Protein AF-A0A7G1I691-F1 (afdb_monomer_lite)

Structure (mmCIF, N/CA/C/O backbone):
data_AF-A0A7G1I691-F1
#
_entry.id   AF-A0A7G1I691-F1
#
loop_
_atom_site.group_PDB
_atom_site.id
_atom_site.type_symbol
_atom_site.label_atom_id
_atom_site.label_alt_id
_atom_site.label_comp_id
_atom_site.label_asym_id
_atom_site.label_entity_id
_atom_site.label_seq_id
_atom_site.pdbx_PDB_ins_code
_atom_site.Cartn_x
_atom_site.Cartn_y
_atom_site.Cartn_z
_atom_site.occupancy
_atom_site.B_iso_or_equiv
_atom_site.auth_seq_id
_atom_site.auth_comp_id
_atom_site.auth_asym_id
_atom_site.auth_atom_id
_atom_site.pdbx_PDB_model_num
ATOM 1 N N . MET A 1 1 ? 56.366 -31.058 -0.536 1.00 39.81 1 MET A N 1
ATOM 2 C CA . MET A 1 1 ? 54.906 -31.019 -0.773 1.00 39.81 1 MET A CA 1
ATOM 3 C C . MET A 1 1 ? 54.183 -30.803 0.556 1.00 39.81 1 MET A C 1
ATOM 5 O O . MET A 1 1 ? 53.873 -31.785 1.221 1.00 39.81 1 MET A O 1
ATOM 9 N N . PRO A 1 2 ? 53.972 -29.551 0.996 1.00 30.91 2 PRO A N 1
ATOM 10 C CA . PRO A 1 2 ? 53.131 -29.248 2.149 1.00 30.91 2 PRO A CA 1
ATOM 11 C C . PRO A 1 2 ? 51.732 -28.781 1.714 1.00 30.91 2 PRO A C 1
ATOM 13 O O . PRO A 1 2 ? 51.570 -28.070 0.725 1.00 30.91 2 PRO A O 1
ATOM 16 N N . ARG A 1 3 ? 50.728 -29.229 2.472 1.00 30.75 3 ARG A N 1
ATOM 17 C CA . ARG A 1 3 ? 49.292 -28.965 2.309 1.00 30.75 3 ARG A CA 1
ATOM 18 C C . ARG A 1 3 ? 48.963 -27.481 2.524 1.00 30.75 3 ARG A C 1
ATOM 20 O O . ARG A 1 3 ? 49.405 -26.902 3.510 1.00 30.75 3 ARG A O 1
ATOM 27 N N . ILE A 1 4 ? 48.132 -26.914 1.650 1.00 35.94 4 ILE A N 1
ATOM 28 C CA . ILE A 1 4 ? 47.473 -25.610 1.836 1.00 35.94 4 ILE A CA 1
ATOM 29 C C . ILE A 1 4 ? 46.059 -25.880 2.387 1.00 35.94 4 ILE A C 1
ATOM 31 O O . ILE A 1 4 ? 45.397 -26.795 1.888 1.00 35.94 4 ILE A O 1
ATOM 35 N N . PRO A 1 5 ? 45.606 -25.167 3.435 1.00 33.41 5 PRO A N 1
ATOM 36 C CA . PRO A 1 5 ? 44.392 -25.507 4.164 1.00 33.41 5 PRO A CA 1
ATOM 37 C C . PRO A 1 5 ? 43.114 -25.020 3.470 1.00 33.41 5 PRO A C 1
ATOM 39 O O . PRO A 1 5 ? 43.082 -23.991 2.800 1.00 33.41 5 PRO A O 1
ATOM 42 N N . SER A 1 6 ? 42.057 -25.796 3.700 1.00 30.55 6 SER A N 1
ATOM 43 C CA . SER A 1 6 ? 40.653 -25.511 3.412 1.00 30.55 6 SER A CA 1
ATOM 44 C C . SER A 1 6 ? 40.166 -24.277 4.181 1.00 30.55 6 SER A C 1
ATOM 46 O O . SER A 1 6 ? 40.215 -24.268 5.411 1.00 30.55 6 SER A O 1
ATOM 48 N N . CYS A 1 7 ? 39.660 -23.265 3.471 1.00 31.95 7 CYS A N 1
ATOM 49 C CA . CYS A 1 7 ? 38.871 -22.183 4.060 1.00 31.95 7 CYS A CA 1
ATOM 50 C C . CYS A 1 7 ? 37.387 -22.547 3.981 1.00 31.95 7 CYS A C 1
ATOM 52 O O . CYS A 1 7 ? 36.732 -22.334 2.962 1.00 31.95 7 CYS A O 1
ATOM 54 N N . ASP A 1 8 ? 36.882 -23.099 5.078 1.00 32.00 8 ASP A N 1
ATOM 55 C CA . ASP A 1 8 ? 35.458 -23.249 5.348 1.00 32.00 8 ASP A CA 1
ATOM 56 C C . ASP A 1 8 ? 34.831 -21.912 5.778 1.00 32.00 8 ASP A C 1
ATOM 58 O O . ASP A 1 8 ? 35.426 -21.134 6.524 1.00 32.00 8 ASP A O 1
ATOM 62 N N . GLY A 1 9 ? 33.566 -21.723 5.398 1.00 35.31 9 GLY A N 1
ATOM 63 C CA . GLY A 1 9 ? 32.574 -21.151 6.311 1.00 35.31 9 GLY A CA 1
ATOM 64 C C . GLY A 1 9 ? 32.466 -19.628 6.419 1.00 35.31 9 GLY A C 1
ATOM 65 O O . GLY A 1 9 ? 32.680 -19.064 7.486 1.00 35.31 9 GLY A O 1
ATOM 66 N N . GLY A 1 10 ? 31.956 -18.972 5.377 1.00 26.52 10 GLY A N 1
ATOM 67 C CA . GLY A 1 10 ? 31.288 -17.673 5.507 1.00 26.52 10 GLY A CA 1
ATOM 68 C C . GLY A 1 10 ? 29.766 -17.828 5.462 1.00 26.52 10 GLY A C 1
ATOM 69 O O . GLY A 1 10 ? 29.167 -17.622 4.410 1.00 26.52 10 GLY A O 1
ATOM 70 N N . ARG A 1 11 ? 29.118 -18.199 6.578 1.00 33.38 11 ARG A N 1
ATOM 71 C CA . ARG A 1 11 ? 27.654 -18.041 6.709 1.00 33.38 11 ARG A CA 1
ATOM 72 C C . ARG A 1 11 ? 27.315 -16.551 6.546 1.00 33.38 11 ARG A C 1
ATOM 74 O O . ARG A 1 11 ? 27.954 -15.734 7.213 1.00 33.38 11 ARG A O 1
ATOM 81 N N . PRO A 1 12 ? 26.321 -16.163 5.728 1.00 35.34 12 PRO A N 1
ATOM 82 C CA . PRO A 1 12 ? 25.857 -14.787 5.722 1.00 35.34 12 PRO A CA 1
ATOM 83 C C . PRO A 1 12 ? 25.296 -14.462 7.108 1.00 35.34 12 PRO A C 1
ATOM 85 O O . PRO A 1 12 ? 24.470 -15.202 7.642 1.00 35.34 12 PRO A O 1
ATOM 88 N N . ALA A 1 13 ? 25.795 -13.373 7.695 1.00 35.62 13 ALA A N 1
ATOM 89 C CA . ALA A 1 13 ? 25.389 -12.870 8.998 1.00 35.62 13 ALA A CA 1
ATOM 90 C C . ALA A 1 13 ? 23.857 -12.846 9.119 1.00 35.62 13 ALA A C 1
ATOM 92 O O . ALA A 1 13 ? 23.173 -12.166 8.345 1.00 35.62 13 ALA A O 1
ATOM 93 N N . GLU A 1 14 ? 23.332 -13.565 10.113 1.00 34.53 14 GLU A N 1
ATOM 94 C CA . GLU A 1 14 ? 21.967 -13.387 10.594 1.00 34.53 14 GLU A CA 1
ATOM 95 C C . GLU A 1 14 ? 21.776 -11.904 10.919 1.00 34.53 14 GLU A C 1
ATOM 97 O O . GLU A 1 14 ? 22.311 -11.367 11.891 1.00 34.53 14 GLU A O 1
ATOM 102 N N . ARG A 1 15 ? 21.035 -11.211 10.050 1.00 43.81 15 ARG A N 1
ATOM 103 C CA . ARG A 1 15 ? 20.548 -9.862 10.323 1.00 43.81 15 ARG A CA 1
ATOM 104 C C . ARG A 1 15 ? 19.747 -9.928 11.618 1.00 43.81 15 ARG A C 1
ATOM 106 O O . ARG A 1 15 ? 18.776 -10.675 11.686 1.00 43.81 15 ARG A O 1
ATOM 113 N N . SER A 1 16 ? 20.147 -9.135 12.611 1.00 38.94 16 SER A N 1
ATOM 114 C CA . SER A 1 16 ? 19.404 -8.942 13.860 1.00 38.94 16 SER A CA 1
ATOM 115 C C . SER A 1 16 ? 17.903 -8.805 13.573 1.00 38.94 16 SER A C 1
ATOM 117 O O . SER A 1 16 ? 17.470 -7.875 12.892 1.00 38.94 16 SER A O 1
ATOM 119 N N . LEU A 1 17 ? 17.126 -9.775 14.061 1.00 54.59 17 LEU A N 1
ATOM 120 C CA . LEU A 1 17 ? 15.683 -9.913 13.834 1.00 54.59 17 LEU A CA 1
ATOM 121 C C . LEU A 1 17 ? 14.850 -8.919 14.663 1.00 54.59 17 LEU A C 1
ATOM 123 O O . LEU A 1 17 ? 13.635 -8.833 14.482 1.00 54.59 17 LEU A O 1
ATOM 127 N N . ALA A 1 18 ? 15.481 -8.161 15.566 1.00 57.12 18 ALA A N 1
ATOM 128 C CA . ALA A 1 18 ? 14.801 -7.178 16.396 1.00 57.12 18 ALA A CA 1
ATOM 129 C C . ALA A 1 18 ? 14.766 -5.799 15.709 1.00 57.12 18 ALA A C 1
ATOM 131 O O . ALA A 1 18 ? 15.795 -5.314 15.226 1.00 57.12 18 ALA A O 1
ATOM 132 N N . PRO A 1 19 ? 13.604 -5.123 15.673 1.00 65.44 19 PRO A N 1
ATOM 133 C CA . PRO A 1 19 ? 13.499 -3.798 15.083 1.00 65.44 19 PRO A CA 1
ATOM 134 C C . PRO A 1 19 ? 14.355 -2.792 15.859 1.00 65.44 19 PRO A C 1
ATOM 136 O O . PRO A 1 19 ? 14.211 -2.648 17.070 1.00 65.44 19 PRO A O 1
ATOM 139 N N . ILE A 1 20 ? 15.215 -2.050 15.159 1.00 76.44 20 ILE A N 1
ATOM 140 C CA . ILE A 1 20 ? 15.992 -0.978 15.789 1.00 76.44 20 ILE A CA 1
ATOM 141 C C . ILE A 1 20 ? 15.062 0.211 16.028 1.00 76.44 20 ILE A C 1
ATOM 143 O O . ILE A 1 20 ? 14.549 0.818 15.082 1.00 76.44 20 ILE A O 1
ATOM 147 N N . ILE A 1 21 ? 14.849 0.541 17.298 1.00 80.31 21 ILE A N 1
ATOM 148 C CA . ILE A 1 21 ? 14.023 1.663 17.735 1.00 80.31 21 ILE A CA 1
ATOM 149 C C . ILE A 1 21 ? 14.935 2.844 18.077 1.00 80.31 21 ILE A C 1
ATOM 151 O O . ILE A 1 21 ? 15.880 2.714 18.848 1.00 80.31 21 ILE A O 1
ATOM 155 N N . VAL A 1 22 ? 14.638 4.010 17.509 1.00 79.88 22 VAL A N 1
ATOM 156 C CA . VAL A 1 22 ? 15.357 5.265 17.744 1.00 79.88 22 VAL A CA 1
ATOM 157 C C . VAL A 1 22 ? 14.394 6.356 18.191 1.00 79.88 22 VAL A C 1
ATOM 159 O O . VAL A 1 22 ? 13.258 6.431 17.723 1.00 79.88 22 VAL A O 1
ATOM 162 N N . THR A 1 23 ? 14.858 7.262 19.045 1.00 79.62 23 THR A N 1
ATOM 163 C CA . THR A 1 23 ? 14.103 8.467 19.406 1.00 79.62 23 THR A CA 1
ATOM 164 C C . THR A 1 23 ? 14.632 9.646 18.601 1.00 79.62 23 THR A C 1
ATOM 166 O O . THR A 1 23 ? 15.799 10.013 18.710 1.00 79.62 23 THR A O 1
ATOM 169 N N 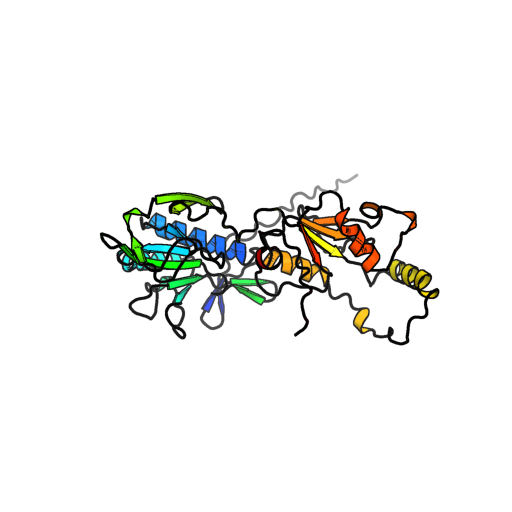. ARG A 1 24 ? 13.782 10.275 17.782 1.00 69.31 24 ARG A N 1
ATOM 170 C CA . ARG A 1 24 ? 14.145 11.454 16.979 1.00 69.31 24 ARG A CA 1
ATOM 171 C C . ARG A 1 24 ? 13.105 12.554 17.157 1.00 69.31 24 ARG A C 1
ATOM 173 O O . ARG A 1 24 ? 11.937 12.358 16.835 1.00 69.31 24 ARG A O 1
ATOM 180 N N . ARG A 1 25 ? 13.537 13.734 17.626 1.00 72.12 25 ARG A N 1
ATOM 181 C CA . ARG A 1 25 ? 12.656 14.873 17.980 1.00 72.12 25 ARG A CA 1
ATOM 182 C C . ARG A 1 25 ? 11.552 14.477 18.979 1.00 72.12 25 ARG A C 1
ATOM 184 O O . ARG A 1 25 ? 10.385 14.794 18.767 1.00 72.12 25 ARG A O 1
ATOM 191 N N . GLY A 1 26 ? 11.911 13.703 20.006 1.00 75.38 26 GLY A N 1
ATOM 192 C CA . GLY A 1 26 ? 10.974 13.226 21.034 1.00 75.38 26 GLY A CA 1
ATOM 193 C C . GLY A 1 26 ? 9.949 12.190 20.553 1.00 75.38 26 GLY A C 1
ATOM 194 O O . GLY A 1 26 ? 9.026 11.864 21.291 1.00 75.38 26 GLY A O 1
ATOM 195 N N . LYS A 1 27 ? 10.081 11.671 19.324 1.00 79.69 27 LYS A N 1
ATOM 196 C CA . LYS A 1 27 ? 9.214 10.615 18.786 1.00 79.69 27 LYS A CA 1
ATOM 197 C C . LYS A 1 27 ? 9.995 9.332 18.577 1.00 79.69 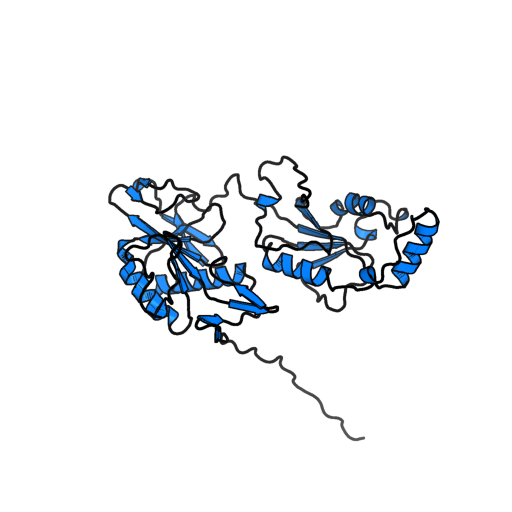27 LYS A C 1
ATOM 199 O O . LYS A 1 27 ? 11.105 9.360 18.046 1.00 79.69 27 LYS A O 1
ATOM 204 N N . ILE A 1 28 ? 9.375 8.227 18.956 1.00 86.19 28 ILE A N 1
ATOM 205 C CA . ILE A 1 28 ? 9.874 6.881 18.736 1.00 86.19 28 ILE A CA 1
ATOM 206 C C . ILE A 1 28 ? 9.681 6.549 17.258 1.00 86.19 28 ILE A C 1
ATOM 208 O O . ILE A 1 28 ? 8.594 6.732 16.710 1.00 86.19 28 ILE A O 1
ATOM 212 N N . ALA A 1 29 ? 10.734 6.085 16.602 1.00 86.44 29 ALA A N 1
ATOM 213 C CA . ALA A 1 29 ? 10.702 5.624 15.228 1.00 86.44 29 ALA A CA 1
ATOM 214 C C . ALA A 1 29 ? 11.458 4.305 15.098 1.00 86.44 29 ALA A C 1
ATOM 216 O O . ALA A 1 29 ? 12.482 4.099 15.739 1.00 86.44 29 ALA A O 1
ATOM 217 N N . ARG A 1 30 ? 10.974 3.425 14.231 1.00 87.31 30 ARG A N 1
ATOM 218 C CA . ARG A 1 30 ? 11.669 2.201 13.841 1.00 87.31 30 ARG A CA 1
ATOM 219 C C . ARG A 1 30 ? 12.528 2.481 12.610 1.00 87.31 30 ARG A C 1
ATOM 221 O O . ARG A 1 30 ? 12.046 3.080 11.647 1.00 87.31 30 ARG A O 1
ATOM 228 N N . LEU A 1 31 ? 13.787 2.059 12.622 1.00 85.25 31 LEU A N 1
ATOM 229 C CA . LEU A 1 31 ? 14.567 2.010 11.390 1.00 85.25 31 LEU A CA 1
ATOM 230 C C . LEU A 1 31 ? 14.005 0.890 10.518 1.00 85.25 31 LEU A C 1
ATOM 232 O O . LEU A 1 31 ? 13.868 -0.251 10.958 1.00 85.25 31 LEU A O 1
ATOM 236 N N . GLU A 1 32 ? 13.634 1.252 9.300 1.00 86.06 32 GLU A N 1
ATOM 237 C CA . GLU A 1 32 ? 13.151 0.332 8.286 1.00 86.06 32 GLU A CA 1
ATOM 238 C C . GLU A 1 32 ? 14.252 0.146 7.254 1.00 86.06 32 GLU A C 1
ATOM 240 O O . GLU A 1 32 ? 14.879 1.113 6.830 1.00 86.06 32 GLU A O 1
ATOM 245 N N . SER A 1 33 ? 14.520 -1.093 6.872 1.00 75.50 33 SER A N 1
ATOM 246 C CA . SER A 1 33 ? 15.613 -1.424 5.957 1.00 75.50 33 SER A CA 1
ATOM 247 C C . SER A 1 33 ? 15.138 -2.153 4.708 1.00 75.50 33 SER A C 1
ATOM 249 O O . SER A 1 33 ? 15.903 -2.242 3.750 1.00 75.50 33 SER A O 1
ATOM 251 N N . SER A 1 34 ? 13.904 -2.665 4.704 1.00 80.44 34 SER A N 1
ATOM 252 C CA . SER A 1 34 ? 13.470 -3.633 3.694 1.00 80.44 34 SER A CA 1
ATOM 253 C C . SER A 1 34 ? 12.040 -3.448 3.207 1.00 80.44 34 SER A C 1
ATOM 255 O O . SER A 1 34 ? 11.782 -3.695 2.034 1.00 80.44 34 SER A O 1
ATOM 257 N N . LEU A 1 35 ? 11.123 -2.996 4.064 1.00 86.69 35 LEU A N 1
ATOM 258 C CA . LEU A 1 35 ? 9.714 -2.921 3.696 1.00 86.69 35 LEU A CA 1
ATOM 259 C C . LEU A 1 35 ? 9.424 -1.679 2.866 1.00 86.69 35 LEU A C 1
ATOM 261 O O . LEU A 1 35 ? 9.816 -0.568 3.223 1.00 86.69 35 LEU A O 1
ATOM 265 N N . THR A 1 36 ? 8.651 -1.860 1.803 1.00 88.56 36 THR A N 1
ATOM 266 C CA . THR A 1 36 ? 7.982 -0.770 1.092 1.00 88.56 36 THR A CA 1
ATOM 267 C C . THR A 1 36 ? 6.918 -0.115 1.985 1.00 88.56 36 THR A C 1
ATOM 269 O O . THR A 1 36 ? 6.460 -0.712 2.967 1.00 88.56 36 THR A O 1
ATOM 272 N N . PRO A 1 37 ? 6.438 1.099 1.650 1.00 88.88 37 PRO A N 1
ATOM 273 C CA . PRO A 1 37 ? 5.359 1.719 2.413 1.00 88.88 37 PRO A CA 1
ATOM 274 C C . PRO A 1 37 ? 4.082 0.863 2.478 1.00 88.88 37 PRO A C 1
ATOM 276 O O . PRO A 1 37 ? 3.381 0.886 3.490 1.00 88.88 37 PRO A O 1
ATOM 279 N N . HIS A 1 38 ? 3.775 0.114 1.412 1.00 88.75 38 HIS A N 1
ATOM 280 C CA . HIS A 1 38 ? 2.627 -0.792 1.370 1.00 88.75 38 HIS A CA 1
ATOM 281 C C . HIS A 1 38 ? 2.834 -2.006 2.285 1.00 88.75 38 HIS A C 1
ATOM 283 O O . HIS A 1 38 ? 1.966 -2.310 3.097 1.00 88.75 38 HIS A O 1
ATOM 289 N N . GLU A 1 39 ? 3.996 -2.659 2.233 1.00 91.19 39 GLU A N 1
ATOM 290 C CA . GLU A 1 39 ? 4.302 -3.793 3.118 1.00 91.19 39 GLU A CA 1
ATOM 291 C C . GLU A 1 39 ? 4.345 -3.378 4.592 1.00 91.19 39 GLU A C 1
ATOM 293 O O . GLU A 1 39 ? 3.809 -4.086 5.442 1.00 91.19 39 GLU A O 1
ATOM 298 N N . ALA A 1 40 ? 4.887 -2.197 4.903 1.00 91.94 40 ALA A N 1
ATOM 299 C CA . ALA A 1 40 ? 4.861 -1.643 6.254 1.00 91.94 40 ALA A CA 1
ATOM 300 C C . ALA A 1 40 ? 3.425 -1.378 6.750 1.00 91.94 40 ALA A C 1
ATOM 302 O O . ALA A 1 40 ? 3.124 -1.616 7.921 1.00 91.94 40 ALA A O 1
ATOM 303 N N . GLN A 1 41 ? 2.521 -0.923 5.870 1.00 93.06 41 GLN A N 1
ATOM 304 C CA . GLN A 1 41 ? 1.098 -0.779 6.193 1.00 93.06 41 GLN A CA 1
ATOM 305 C C . GLN A 1 41 ? 0.440 -2.139 6.462 1.00 93.06 41 GLN A C 1
ATOM 307 O O . GLN A 1 41 ? -0.366 -2.249 7.387 1.00 93.06 41 GLN A O 1
ATOM 312 N N . LEU A 1 42 ? 0.777 -3.170 5.682 1.00 93.62 42 LEU A N 1
ATOM 313 C CA . LEU A 1 42 ? 0.279 -4.530 5.899 1.00 93.62 42 LEU A CA 1
ATOM 314 C C . LEU A 1 42 ? 0.807 -5.132 7.204 1.00 93.62 42 LEU A C 1
ATOM 316 O O . LEU A 1 42 ? 0.042 -5.769 7.927 1.00 93.62 42 LEU A O 1
ATOM 320 N N . GLU A 1 43 ? 2.074 -4.896 7.547 1.00 94.62 43 GLU A N 1
ATOM 321 C CA . GLU A 1 43 ? 2.643 -5.312 8.832 1.00 94.62 43 GLU A CA 1
ATOM 322 C C . GLU A 1 43 ? 1.879 -4.668 10.001 1.00 94.62 43 GLU A C 1
ATOM 324 O O . GLU A 1 43 ? 1.478 -5.360 10.940 1.00 94.62 43 GLU A O 1
ATOM 329 N N . ASP A 1 44 ? 1.613 -3.361 9.923 1.00 95.50 44 ASP A N 1
ATOM 330 C CA . ASP A 1 44 ? 0.839 -2.644 10.939 1.00 95.50 44 ASP A CA 1
ATOM 331 C C . ASP A 1 44 ? -0.623 -3.149 10.989 1.00 95.50 44 ASP A C 1
ATOM 333 O O . ASP A 1 44 ? -1.172 -3.333 12.076 1.00 95.50 44 ASP A O 1
ATOM 337 N N . LEU A 1 45 ? -1.245 -3.467 9.846 1.00 96.88 45 LEU A N 1
ATOM 338 C CA . LEU A 1 45 ? -2.600 -4.040 9.771 1.00 96.88 45 LEU A CA 1
ATOM 339 C C . LEU A 1 45 ? -2.680 -5.407 10.460 1.00 96.88 45 LEU A C 1
ATOM 341 O O . LEU A 1 45 ? -3.602 -5.673 11.236 1.00 96.88 45 LEU A O 1
ATOM 345 N N . VAL A 1 46 ? -1.706 -6.275 10.194 1.00 96.69 46 VAL A N 1
ATOM 346 C CA . VAL A 1 46 ? -1.611 -7.607 10.800 1.00 96.69 46 VAL A CA 1
ATOM 347 C C . VAL A 1 46 ? -1.334 -7.509 12.298 1.00 96.69 46 VAL A C 1
ATOM 349 O O . VAL A 1 46 ? -1.891 -8.294 13.069 1.00 96.69 46 VAL A O 1
ATOM 352 N N . PHE A 1 47 ? -0.517 -6.549 12.731 1.00 96.56 47 PHE A N 1
ATOM 353 C CA . PHE A 1 47 ? -0.298 -6.286 14.151 1.00 96.56 47 PHE A CA 1
ATOM 354 C C . PHE A 1 47 ? -1.598 -5.887 14.857 1.00 96.56 47 PHE A C 1
ATOM 356 O O . PHE A 1 47 ? -1.965 -6.514 15.853 1.00 96.56 47 PHE A O 1
ATOM 363 N N . VAL A 1 48 ? -2.343 -4.921 14.308 1.00 97.44 48 VAL A N 1
ATOM 364 C CA . VAL A 1 48 ? -3.624 -4.482 14.885 1.00 97.44 48 VAL A CA 1
ATOM 365 C C . VAL A 1 48 ? -4.623 -5.643 14.934 1.00 97.44 48 VAL A C 1
ATOM 367 O O . VAL A 1 48 ? -5.245 -5.870 15.970 1.00 97.44 48 VAL A O 1
ATOM 370 N N . ARG A 1 49 ? -4.708 -6.453 13.869 1.00 97.62 49 ARG A N 1
ATOM 371 C CA . ARG A 1 49 ? -5.504 -7.693 13.853 1.00 97.62 49 ARG A CA 1
ATOM 372 C C . ARG A 1 49 ? -5.147 -8.620 15.016 1.00 97.62 49 ARG A C 1
ATOM 374 O O . ARG A 1 49 ? -6.037 -9.137 15.684 1.00 97.62 49 ARG A O 1
ATOM 381 N N . LYS A 1 50 ? -3.853 -8.885 15.231 1.00 97.06 50 LYS A N 1
ATOM 382 C CA . LYS A 1 50 ? -3.378 -9.769 16.309 1.00 97.06 50 LYS A CA 1
ATOM 383 C C . LYS A 1 50 ? -3.739 -9.209 17.687 1.00 97.06 50 LYS A C 1
ATOM 385 O O . LYS A 1 50 ? -4.183 -9.981 18.533 1.00 97.06 50 LYS A O 1
ATOM 390 N N . ALA A 1 51 ? -3.593 -7.900 17.890 1.00 97.19 51 ALA A N 1
ATOM 391 C CA . ALA A 1 51 ? -3.945 -7.236 19.143 1.00 97.19 51 ALA A CA 1
ATOM 392 C C . ALA A 1 51 ? -5.448 -7.351 19.454 1.00 97.19 51 ALA A C 1
ATOM 394 O O . ALA A 1 51 ? -5.809 -7.771 20.551 1.00 97.19 51 ALA A O 1
ATOM 395 N N . LEU A 1 52 ? -6.315 -7.066 18.476 1.00 98.19 52 LEU A N 1
ATOM 396 C CA . LEU A 1 52 ? -7.769 -7.172 18.644 1.00 98.19 52 LEU A CA 1
ATOM 397 C C . LEU A 1 52 ? -8.218 -8.619 18.892 1.00 98.19 52 LEU A C 1
ATOM 399 O O . LEU A 1 52 ? -8.986 -8.869 19.816 1.00 98.19 52 LEU A O 1
ATOM 403 N N . ASN A 1 53 ? -7.684 -9.582 18.131 1.00 97.94 53 ASN A N 1
ATOM 404 C CA . ASN A 1 53 ? -7.996 -11.002 18.326 1.00 97.94 53 ASN A CA 1
ATOM 405 C C . ASN A 1 53 ? -7.572 -11.506 19.712 1.00 97.94 53 ASN A C 1
ATOM 407 O O . ASN A 1 53 ? -8.332 -12.223 20.350 1.00 97.94 53 ASN A O 1
ATOM 411 N N . ARG A 1 54 ? -6.379 -11.130 20.196 1.00 97.44 54 ARG A N 1
ATOM 412 C CA . ARG A 1 54 ? -5.896 -11.539 21.528 1.00 97.44 54 ARG A CA 1
ATOM 413 C C . ARG A 1 54 ? -6.806 -11.029 22.649 1.00 97.44 54 ARG A C 1
ATOM 415 O O . ARG A 1 54 ? -6.954 -11.708 23.656 1.00 97.44 54 ARG A O 1
ATOM 422 N N . ALA A 1 55 ? -7.404 -9.856 22.463 1.00 97.62 55 ALA A N 1
ATOM 423 C CA . ALA A 1 55 ? -8.349 -9.264 23.402 1.00 97.62 55 ALA A CA 1
ATOM 424 C C . ALA A 1 55 ? -9.809 -9.703 23.167 1.00 97.62 55 ALA A C 1
ATOM 426 O O . ALA A 1 55 ? -10.703 -9.172 23.819 1.00 97.62 55 ALA A O 1
ATOM 427 N N . ASN A 1 56 ? -10.064 -10.645 22.247 1.00 98.06 56 ASN A N 1
ATOM 428 C CA . ASN A 1 56 ? -11.407 -11.084 21.848 1.00 98.06 56 ASN A CA 1
ATOM 429 C C . ASN A 1 56 ? -12.333 -9.930 21.418 1.00 98.06 56 ASN A C 1
ATOM 431 O O . ASN A 1 56 ? -13.534 -9.965 21.672 1.00 98.06 56 ASN A O 1
ATOM 435 N N . ILE A 1 57 ? -11.784 -8.902 20.765 1.00 98.38 57 ILE A N 1
ATOM 436 C CA . ILE A 1 57 ? -12.545 -7.745 20.279 1.00 98.38 57 ILE A CA 1
ATOM 437 C C . ILE A 1 57 ? -12.998 -8.026 18.840 1.00 98.38 57 ILE A C 1
ATOM 439 O O . ILE A 1 57 ? -12.140 -8.130 17.958 1.00 98.38 57 ILE A O 1
ATOM 443 N N . PRO A 1 58 ? -14.311 -8.120 18.559 1.00 97.62 58 PRO A N 1
ATOM 444 C CA . PRO A 1 58 ? -14.810 -8.263 17.197 1.00 97.62 58 PRO A CA 1
ATOM 445 C C . PRO A 1 58 ? -14.497 -7.028 16.349 1.00 97.62 58 PRO A C 1
ATOM 447 O O . PRO A 1 58 ? -14.646 -5.888 16.793 1.00 97.62 58 PRO A O 1
ATOM 450 N N . PHE A 1 59 ? -14.103 -7.256 15.100 1.00 97.69 59 PHE A N 1
ATOM 451 C CA . PHE A 1 59 ? -13.861 -6.205 14.118 1.00 97.69 59 PHE A CA 1
ATOM 452 C C . PHE A 1 59 ? -14.243 -6.678 12.717 1.00 97.69 59 PHE A C 1
ATOM 454 O O . PHE A 1 59 ? -14.294 -7.877 12.445 1.00 97.69 59 PHE A O 1
ATOM 461 N N . LEU A 1 60 ? -14.457 -5.728 11.812 1.00 96.06 60 LEU A N 1
ATOM 462 C CA . LEU A 1 60 ? -14.685 -5.973 10.391 1.00 96.06 60 LEU A CA 1
ATOM 463 C C . LEU A 1 60 ? -13.570 -5.317 9.582 1.00 96.06 60 LEU A C 1
ATOM 465 O O . LEU A 1 60 ? -13.238 -4.155 9.809 1.00 96.06 60 LEU A O 1
ATOM 469 N N . LEU A 1 61 ? -13.013 -6.032 8.610 1.00 96.25 61 LEU A N 1
ATOM 470 C CA . LEU A 1 61 ? -12.192 -5.427 7.572 1.00 96.25 61 LEU A CA 1
ATOM 471 C C . LEU A 1 61 ? -13.115 -4.786 6.531 1.00 96.25 61 LEU A C 1
ATOM 473 O O . LEU A 1 61 ? -13.983 -5.451 5.964 1.00 96.25 61 LEU A O 1
ATOM 477 N N . VAL A 1 62 ? -12.906 -3.499 6.274 1.00 92.06 62 VAL A N 1
ATOM 478 C CA . VAL A 1 62 ? -13.717 -2.674 5.378 1.00 92.06 62 VAL A CA 1
ATOM 479 C C . VAL A 1 62 ? -12.816 -2.006 4.344 1.00 92.06 62 VAL A C 1
ATOM 481 O O . VAL A 1 62 ? -11.670 -1.637 4.618 1.00 92.06 62 VAL A O 1
ATOM 484 N N . ARG A 1 63 ? -13.351 -1.830 3.137 1.00 85.75 63 ARG A N 1
ATOM 485 C CA . ARG A 1 63 ? -12.694 -1.134 2.032 1.00 85.75 63 ARG A CA 1
ATOM 486 C C . ARG A 1 63 ? -13.246 0.282 1.873 1.00 85.75 63 ARG A C 1
ATOM 488 O O . ARG A 1 63 ? -14.458 0.491 1.926 1.00 85.75 63 ARG A O 1
ATOM 495 N N . ASN A 1 64 ? -12.387 1.251 1.552 1.00 79.81 64 ASN A N 1
ATOM 496 C CA . ASN A 1 64 ? -12.804 2.547 0.997 1.00 79.81 64 ASN A CA 1
ATOM 497 C C . ASN A 1 64 ? -12.279 2.769 -0.432 1.00 79.81 64 ASN A C 1
ATOM 499 O O . ASN A 1 64 ? -11.382 2.071 -0.907 1.00 79.81 64 ASN A O 1
ATOM 503 N N . HIS A 1 65 ? -12.745 3.849 -1.065 1.00 67.88 65 HIS A N 1
ATOM 504 C CA . HIS A 1 65 ? -12.299 4.287 -2.391 1.00 67.88 65 HIS A CA 1
ATOM 505 C C . HIS A 1 65 ? -10.807 4.663 -2.469 1.00 67.88 65 HIS A C 1
ATOM 507 O O . HIS A 1 65 ? -10.298 4.919 -3.554 1.00 67.88 65 HIS A O 1
ATOM 513 N N . LYS A 1 66 ? -10.060 4.710 -1.356 1.00 72.00 66 LYS A N 1
ATOM 514 C CA . LYS A 1 66 ? -8.617 5.029 -1.311 1.00 72.00 66 LYS A CA 1
ATOM 515 C C . LYS A 1 66 ? -7.728 3.792 -1.132 1.00 72.00 66 LYS A C 1
ATOM 517 O O . LYS A 1 66 ? -6.517 3.964 -1.061 1.00 72.00 66 LYS A O 1
ATOM 522 N N . ASN A 1 67 ? -8.292 2.577 -1.131 1.00 75.56 67 ASN A N 1
ATOM 523 C CA . ASN A 1 67 ? -7.587 1.307 -0.866 1.00 75.56 67 ASN A CA 1
ATOM 524 C C . ASN A 1 67 ? -6.801 1.323 0.454 1.00 75.56 67 ASN A C 1
ATOM 526 O O . ASN A 1 67 ? -5.813 0.612 0.605 1.00 75.56 67 ASN A O 1
ATOM 530 N N . ARG A 1 68 ? -7.222 2.152 1.415 1.00 87.38 68 ARG A N 1
ATOM 531 C CA . ARG A 1 68 ? -6.658 2.106 2.760 1.00 87.38 68 ARG A CA 1
ATOM 532 C C . ARG A 1 68 ? -7.388 1.006 3.526 1.00 87.38 68 ARG A C 1
ATOM 534 O O . ARG A 1 68 ? -8.619 1.047 3.541 1.00 87.38 68 ARG A O 1
ATOM 541 N N . PRO A 1 69 ? -6.678 0.074 4.176 1.00 91.31 69 PRO A N 1
ATOM 542 C CA . PRO A 1 69 ? -7.332 -0.904 5.024 1.00 91.31 69 PRO A CA 1
ATOM 543 C C . PRO A 1 69 ? -7.981 -0.196 6.215 1.00 91.31 69 PRO A C 1
ATOM 545 O O . PRO A 1 69 ? -7.331 0.598 6.909 1.00 91.31 69 PRO A O 1
ATOM 548 N N . ILE A 1 70 ? -9.266 -0.476 6.419 1.00 95.12 70 ILE A N 1
ATOM 549 C CA . ILE A 1 70 ? -10.049 0.011 7.550 1.00 95.12 70 ILE A CA 1
ATOM 550 C C . ILE A 1 70 ? -10.446 -1.188 8.403 1.00 95.12 70 ILE A C 1
ATOM 552 O O . ILE A 1 70 ? -10.991 -2.160 7.886 1.00 95.12 70 ILE A O 1
ATOM 556 N N . LEU A 1 71 ? -10.211 -1.101 9.706 1.00 97.38 71 LEU A N 1
ATOM 557 C CA . LEU A 1 71 ? -10.820 -1.986 10.689 1.00 97.38 71 LEU A CA 1
ATOM 558 C C . LEU A 1 71 ? -11.959 -1.227 11.366 1.00 97.38 71 LEU A C 1
ATOM 560 O O . LEU A 1 71 ? -11.741 -0.158 11.930 1.00 97.38 71 LEU A O 1
ATOM 564 N N . ALA A 1 72 ? -13.173 -1.756 11.278 1.00 96.25 72 ALA A N 1
ATOM 565 C CA . ALA A 1 72 ? -14.344 -1.218 11.952 1.00 96.25 72 ALA A CA 1
ATOM 566 C C . ALA A 1 72 ? -14.616 -2.013 13.233 1.00 96.25 72 ALA A C 1
ATOM 568 O O . ALA A 1 72 ? -14.646 -3.242 13.202 1.00 96.25 72 ALA A O 1
ATOM 569 N N . VAL A 1 73 ? -14.813 -1.312 14.346 1.00 97.50 73 VAL A N 1
ATOM 570 C CA . VAL A 1 73 ? -15.103 -1.880 15.671 1.00 97.50 73 VAL A CA 1
ATOM 571 C C . VAL A 1 73 ? -16.337 -1.188 16.241 1.00 97.50 73 VAL A C 1
ATOM 573 O O . VAL A 1 73 ? -16.584 -0.016 15.959 1.00 97.50 73 VAL A O 1
ATOM 576 N N . ASP A 1 74 ? -17.123 -1.893 17.048 1.00 96.56 74 ASP A N 1
ATOM 577 C CA . ASP A 1 74 ? -18.222 -1.275 17.791 1.00 96.56 74 ASP A CA 1
ATOM 578 C C . ASP A 1 74 ? -17.690 -0.207 18.761 1.00 96.56 74 ASP A C 1
ATOM 580 O O . ASP A 1 74 ? -16.772 -0.456 19.544 1.00 96.56 74 ASP A O 1
ATOM 584 N N . ILE A 1 75 ? -18.278 0.989 18.727 1.00 96.56 75 ILE A N 1
ATOM 585 C CA . ILE A 1 75 ? -17.932 2.106 19.611 1.00 96.56 75 ILE A CA 1
ATOM 586 C C . ILE A 1 75 ? -17.967 1.717 21.093 1.00 96.56 75 ILE A C 1
ATOM 588 O O . ILE A 1 75 ? -17.135 2.191 21.866 1.00 96.56 75 ILE A O 1
ATOM 592 N N . ARG A 1 76 ? -18.873 0.816 21.490 1.00 96.88 76 ARG A N 1
ATOM 593 C CA . ARG A 1 76 ? -19.016 0.354 22.879 1.00 96.88 76 ARG A CA 1
ATOM 594 C C . ARG A 1 76 ? -17.772 -0.378 23.384 1.00 96.88 76 ARG A C 1
ATOM 596 O O . ARG A 1 76 ? -17.514 -0.395 24.581 1.00 96.88 76 ARG A O 1
ATOM 603 N N . LEU A 1 77 ? -16.974 -0.939 22.474 1.00 97.50 77 LEU A N 1
ATOM 604 C CA . LEU A 1 77 ? -15.742 -1.664 22.788 1.00 97.50 77 LEU A CA 1
ATOM 605 C C . LEU A 1 77 ? -14.509 -0.755 22.843 1.00 97.50 77 LEU A C 1
ATOM 607 O O . LEU A 1 77 ? -13.402 -1.250 23.045 1.00 97.50 77 LEU A O 1
ATOM 611 N N . ARG A 1 78 ? -14.659 0.567 22.685 1.00 96.50 78 ARG A N 1
ATOM 612 C CA . ARG A 1 78 ? -13.528 1.506 22.708 1.00 96.50 78 ARG A CA 1
ATOM 613 C C . ARG A 1 78 ? -12.637 1.371 23.955 1.00 96.50 78 ARG A C 1
ATOM 615 O O . ARG A 1 78 ? -11.426 1.297 23.750 1.00 96.50 78 ARG A O 1
ATOM 622 N N . PRO A 1 79 ? -13.163 1.262 25.195 1.00 96.75 79 PRO A N 1
ATOM 623 C CA . PRO A 1 79 ? -12.307 1.077 26.369 1.00 96.75 79 PRO A CA 1
ATOM 624 C C . PRO A 1 79 ? -11.487 -0.223 26.312 1.00 96.75 79 PRO A C 1
ATOM 626 O O . PRO A 1 79 ? -10.315 -0.244 26.682 1.00 96.75 79 PRO A O 1
ATOM 629 N N . ALA A 1 80 ? -12.068 -1.304 25.779 1.00 97.75 80 ALA A N 1
ATOM 630 C CA . ALA A 1 80 ? -11.356 -2.568 25.590 1.00 97.75 80 ALA A CA 1
ATOM 631 C C . ALA A 1 80 ? -10.259 -2.445 24.517 1.00 97.75 80 ALA A C 1
ATOM 633 O O . ALA A 1 80 ? -9.162 -2.971 24.691 1.00 97.75 80 ALA A O 1
ATOM 634 N N . VAL A 1 81 ? -10.520 -1.706 23.430 1.00 97.94 81 VAL A N 1
ATOM 635 C CA . VAL A 1 81 ? -9.512 -1.407 22.397 1.00 97.94 81 VAL A CA 1
ATOM 636 C C . VAL A 1 81 ? -8.356 -0.586 22.974 1.00 97.94 81 VAL A C 1
ATOM 638 O O . VAL A 1 81 ? -7.200 -0.886 22.678 1.00 97.94 81 VAL A O 1
ATOM 641 N N . GLU A 1 82 ? -8.646 0.414 23.813 1.00 97.06 82 GLU A N 1
ATOM 642 C CA . GLU A 1 82 ? -7.632 1.205 24.526 1.00 97.06 82 GLU A CA 1
ATOM 643 C C . GLU A 1 82 ? -6.695 0.317 25.336 1.00 97.06 82 GLU A C 1
ATOM 645 O O . GLU A 1 82 ? -5.479 0.378 25.152 1.00 97.06 82 GLU A O 1
ATOM 650 N N . GLN A 1 83 ? -7.255 -0.561 26.167 1.00 97.12 83 GLN A N 1
ATOM 651 C CA . GLN A 1 83 ? -6.479 -1.491 26.986 1.00 97.12 83 GLN A CA 1
ATOM 652 C C . GLN A 1 83 ? -5.673 -2.481 26.134 1.00 97.12 83 GLN A C 1
ATOM 654 O O . GLN A 1 83 ? -4.482 -2.687 26.378 1.00 97.12 83 GLN A O 1
ATOM 659 N N . ALA A 1 84 ? -6.292 -3.058 25.100 1.00 97.31 84 ALA A N 1
ATOM 660 C CA . ALA A 1 84 ? -5.643 -4.020 24.214 1.00 97.31 84 ALA A CA 1
ATOM 661 C C . ALA A 1 84 ? -4.437 -3.409 23.487 1.00 97.31 84 ALA A C 1
ATOM 663 O O . ALA A 1 84 ? -3.371 -4.027 23.406 1.00 97.31 84 ALA A O 1
ATOM 664 N N . PHE A 1 85 ? -4.578 -2.187 22.971 1.00 97.38 85 PHE A N 1
ATOM 665 C CA . PHE A 1 85 ? -3.482 -1.498 22.297 1.00 97.38 85 PHE A CA 1
ATOM 666 C C . PHE A 1 85 ? -2.425 -0.986 23.262 1.00 97.38 85 PHE A C 1
ATOM 668 O O . PHE A 1 85 ? -1.247 -1.063 22.917 1.00 97.38 85 PHE A O 1
ATOM 675 N N . ALA A 1 86 ? -2.804 -0.528 24.456 1.00 96.44 86 ALA A N 1
ATOM 676 C CA . ALA A 1 86 ? -1.846 -0.154 25.491 1.00 96.44 86 ALA A CA 1
ATOM 677 C C . ALA A 1 86 ? -0.900 -1.317 25.800 1.00 96.44 86 ALA A C 1
ATOM 679 O O . ALA A 1 86 ? 0.314 -1.148 25.730 1.00 96.44 86 ALA A O 1
ATOM 680 N N . ALA A 1 87 ? -1.457 -2.512 26.022 1.00 94.94 87 ALA A N 1
ATOM 681 C CA . ALA A 1 87 ? -0.688 -3.724 26.282 1.00 94.94 87 ALA A CA 1
ATOM 682 C C . ALA A 1 87 ? 0.151 -4.166 25.070 1.00 94.94 87 ALA A C 1
ATOM 684 O O . ALA A 1 87 ? 1.325 -4.502 25.215 1.00 94.94 87 ALA A O 1
ATOM 685 N N . ALA A 1 88 ? -0.421 -4.153 23.860 1.00 94.56 88 ALA A N 1
ATOM 686 C CA . ALA A 1 88 ? 0.280 -4.605 22.657 1.00 94.56 88 ALA A CA 1
ATOM 687 C C . ALA A 1 88 ? 1.419 -3.663 22.222 1.00 94.56 88 ALA A C 1
ATOM 689 O O . ALA A 1 88 ? 2.399 -4.113 21.632 1.00 94.56 88 ALA A O 1
ATOM 690 N N . CYS A 1 89 ? 1.301 -2.361 22.493 1.00 93.69 89 CYS A N 1
ATOM 691 C CA . CYS A 1 89 ? 2.235 -1.348 21.996 1.00 93.69 89 CYS A CA 1
ATOM 692 C C . CYS A 1 89 ? 3.397 -1.040 22.952 1.00 93.69 89 CYS A C 1
ATOM 694 O O . CYS A 1 89 ? 4.200 -0.165 22.630 1.00 93.69 89 CYS A O 1
ATOM 696 N N . VAL A 1 90 ? 3.513 -1.740 24.091 1.00 88.44 90 VAL A N 1
ATOM 697 C CA . VAL A 1 90 ? 4.650 -1.587 25.022 1.00 88.44 90 VAL A CA 1
ATOM 698 C C . VAL A 1 90 ? 5.967 -1.955 24.338 1.00 88.44 90 VAL A C 1
ATOM 700 O O . VAL A 1 90 ? 6.939 -1.208 24.412 1.00 88.44 90 VAL A O 1
ATOM 703 N N . THR A 1 91 ? 5.995 -3.093 23.643 1.00 80.31 91 THR A N 1
ATOM 704 C CA . THR A 1 91 ? 7.196 -3.613 22.968 1.00 80.31 91 THR A CA 1
ATOM 705 C C . THR A 1 91 ? 7.302 -3.163 21.515 1.00 80.31 91 THR A C 1
ATOM 707 O O . THR A 1 91 ? 8.393 -3.128 20.954 1.00 80.31 91 THR A O 1
ATOM 710 N N . GLU A 1 92 ? 6.177 -2.799 20.894 1.00 83.81 92 GLU A N 1
ATOM 711 C CA . GLU A 1 92 ? 6.110 -2.360 19.499 1.00 83.81 92 GLU A CA 1
ATOM 712 C C . GLU A 1 92 ? 5.371 -1.013 19.380 1.00 83.81 92 GLU A C 1
ATOM 714 O O . GLU A 1 92 ? 4.185 -0.983 19.033 1.00 83.81 92 GLU A O 1
ATOM 719 N N . PRO A 1 93 ? 6.061 0.115 19.641 1.00 89.56 93 PRO A N 1
ATOM 720 C CA . PRO A 1 93 ? 5.455 1.442 19.711 1.00 89.56 93 PRO A CA 1
ATOM 721 C C . PRO A 1 93 ? 4.680 1.820 18.444 1.00 89.56 93 PRO A C 1
ATOM 723 O O . PRO A 1 93 ? 5.220 1.834 17.335 1.00 89.56 93 PRO A O 1
ATOM 726 N N . MET A 1 94 ? 3.410 2.179 18.620 1.00 95.19 94 MET A N 1
ATOM 727 C CA . MET A 1 94 ? 2.508 2.619 17.557 1.00 95.19 94 MET A CA 1
ATOM 728 C C . MET A 1 94 ? 1.769 3.887 17.989 1.00 95.19 94 MET A C 1
ATOM 730 O O . MET A 1 94 ? 1.419 4.063 19.157 1.00 95.19 94 MET A O 1
ATOM 734 N N . TYR A 1 95 ? 1.543 4.783 17.034 1.00 96.94 95 TYR A N 1
ATOM 735 C CA . TYR A 1 95 ? 0.836 6.040 17.239 1.00 96.94 95 TYR A CA 1
ATOM 736 C C . TYR A 1 95 ? -0.588 5.962 16.701 1.00 96.94 95 TYR A C 1
ATOM 738 O O . TYR A 1 95 ? -0.830 5.339 15.667 1.00 96.94 95 TYR A O 1
ATOM 746 N N . ALA A 1 96 ? -1.500 6.686 17.345 1.00 97.50 96 ALA A N 1
ATOM 747 C CA . ALA A 1 96 ? -2.825 6.983 16.822 1.00 97.50 96 ALA A CA 1
ATOM 748 C C . ALA A 1 96 ? -2.949 8.478 16.519 1.00 97.50 96 ALA A C 1
ATOM 750 O O . ALA A 1 96 ? -2.727 9.328 17.382 1.00 97.50 96 ALA A O 1
ATOM 751 N N . LYS A 1 97 ? -3.312 8.809 15.277 1.00 97.00 97 LYS A N 1
ATOM 752 C CA . LYS A 1 97 ? -3.685 10.165 14.858 1.00 97.00 97 LYS A CA 1
ATOM 753 C C . LYS A 1 97 ? -5.192 10.240 14.658 1.00 97.00 97 LYS A C 1
ATOM 755 O O . LYS A 1 97 ? -5.728 9.525 13.819 1.00 97.00 97 LYS A O 1
ATOM 760 N N . THR A 1 98 ? -5.855 11.146 15.360 1.00 96.50 98 THR A N 1
ATOM 761 C CA . THR A 1 98 ? -7.285 11.416 15.169 1.00 96.50 98 THR A CA 1
ATOM 762 C C . THR A 1 98 ? -7.540 12.113 13.838 1.00 96.50 98 THR A C 1
ATOM 764 O O . THR A 1 98 ? -6.807 13.029 13.457 1.00 96.50 98 THR A O 1
ATOM 767 N N . ILE A 1 99 ? -8.545 11.630 13.108 1.00 94.88 99 ILE A N 1
ATOM 768 C CA . ILE A 1 99 ? -8.912 12.113 11.770 1.00 94.88 99 ILE A CA 1
ATOM 769 C C . ILE A 1 99 ? -10.185 12.960 11.808 1.00 94.88 99 ILE A C 1
ATOM 771 O O . ILE A 1 99 ? -10.344 13.823 10.949 1.00 94.88 99 ILE A O 1
ATOM 775 N N . ASP A 1 100 ? -11.038 12.759 12.815 1.00 90.31 100 ASP A N 1
ATOM 776 C CA . ASP A 1 100 ? -12.296 13.487 13.021 1.00 90.31 100 ASP A CA 1
ATOM 777 C C . ASP A 1 100 ? -12.125 15.013 12.984 1.00 90.31 100 ASP A C 1
ATOM 779 O O . ASP A 1 100 ? -12.929 15.720 12.382 1.00 90.31 100 ASP A O 1
ATOM 783 N N . GLN A 1 101 ? -11.047 15.519 13.592 1.00 88.88 101 GLN A N 1
ATOM 784 C CA . GLN A 1 101 ? -10.757 16.944 13.678 1.00 88.88 101 GLN A CA 1
ATOM 785 C C . GLN A 1 101 ? -9.286 17.227 13.357 1.00 88.88 101 GLN A C 1
ATOM 787 O O . GLN A 1 101 ? -8.369 16.526 13.798 1.00 88.88 101 GLN A O 1
ATOM 792 N N . LYS A 1 102 ? -9.043 18.291 12.582 1.00 89.25 102 LYS A N 1
ATOM 793 C CA . LYS A 1 102 ? -7.684 18.779 12.306 1.00 89.25 102 LYS A CA 1
ATOM 794 C C . LYS A 1 102 ? -7.069 19.381 13.574 1.00 89.25 102 LYS A C 1
ATOM 796 O O . LYS A 1 102 ? -7.767 19.948 14.400 1.00 89.25 102 LYS A O 1
ATOM 801 N N . GLY A 1 103 ? -5.746 19.291 13.697 1.00 90.44 103 GLY A N 1
ATOM 802 C CA . GLY A 1 103 ? -5.000 19.891 14.811 1.00 90.44 103 GLY A CA 1
ATOM 803 C C . GLY A 1 103 ? -4.877 19.012 16.057 1.00 90.44 103 GLY A C 1
ATOM 804 O O . GLY A 1 103 ? -4.050 19.314 16.910 1.00 90.44 103 GLY A O 1
ATOM 805 N N . ILE A 1 104 ? -5.601 17.889 16.140 1.00 93.75 104 ILE A N 1
ATOM 806 C CA . ILE A 1 104 ? -5.447 16.946 17.252 1.00 93.75 104 ILE A CA 1
ATOM 807 C C . ILE A 1 104 ? -4.075 16.251 17.161 1.00 93.75 104 ILE A C 1
ATOM 809 O O . ILE A 1 104 ? -3.763 15.636 16.129 1.00 93.75 104 ILE A O 1
ATOM 813 N N . PRO A 1 105 ? -3.228 16.345 18.205 1.00 93.25 105 PRO A N 1
ATOM 814 C CA . PRO A 1 105 ? -1.921 15.705 18.205 1.00 93.25 105 PRO A CA 1
ATOM 815 C C . PRO A 1 105 ? -2.060 14.179 18.225 1.00 93.25 105 PRO A C 1
ATOM 817 O O . PRO A 1 105 ? -2.986 13.623 18.812 1.00 93.25 105 PRO A O 1
ATOM 820 N N . ALA A 1 106 ? -1.116 13.491 17.579 1.00 95.00 106 ALA A N 1
ATOM 821 C CA . ALA A 1 106 ? -1.048 12.037 17.649 1.00 95.00 106 ALA A CA 1
ATOM 822 C C . ALA A 1 106 ? -0.582 11.589 19.041 1.00 95.00 106 ALA A C 1
ATOM 824 O O . ALA A 1 106 ? 0.331 12.193 19.608 1.00 95.00 106 ALA A O 1
ATOM 825 N N . VAL A 1 107 ? -1.165 10.506 19.548 1.00 95.44 107 VAL A N 1
ATOM 826 C CA . VAL A 1 107 ? -0.835 9.919 20.853 1.00 95.44 107 VAL A CA 1
ATOM 827 C C . VAL A 1 107 ? -0.106 8.592 20.674 1.00 95.44 107 VAL A C 1
ATOM 829 O O . VAL A 1 107 ? -0.303 7.902 19.672 1.00 95.44 107 VAL A O 1
ATOM 832 N N . LEU A 1 108 ? 0.759 8.243 21.626 1.00 95.62 108 LEU A N 1
ATOM 833 C CA . LEU A 1 108 ? 1.380 6.924 21.677 1.00 95.62 108 LEU A CA 1
ATOM 834 C C . LEU A 1 108 ? 0.395 5.944 22.322 1.00 95.62 108 LEU A C 1
ATOM 836 O O . LEU A 1 108 ? -0.038 6.175 23.449 1.00 95.62 108 LEU A O 1
ATOM 840 N N . LEU A 1 109 ? 0.064 4.855 21.628 1.00 96.06 109 LEU A N 1
ATOM 841 C CA . LEU A 1 109 ? -0.942 3.894 22.093 1.00 96.06 109 LEU A CA 1
ATOM 842 C C . LEU A 1 109 ? -0.560 3.221 23.416 1.00 96.06 109 LEU A C 1
ATOM 844 O O . LEU A 1 109 ? -1.433 2.949 24.233 1.00 96.06 109 LEU A O 1
ATOM 848 N N . ALA A 1 110 ? 0.739 3.028 23.660 1.00 94.00 110 ALA A N 1
ATOM 849 C CA . ALA A 1 110 ? 1.263 2.481 24.912 1.00 94.00 110 ALA A CA 1
ATOM 850 C C . ALA A 1 110 ? 0.881 3.312 26.155 1.00 94.00 110 ALA A C 1
ATOM 852 O O . ALA A 1 110 ? 0.892 2.788 27.262 1.00 94.00 110 ALA A O 1
ATOM 853 N N . ASN A 1 111 ? 0.493 4.583 25.987 1.00 93.44 111 ASN A N 1
ATOM 854 C CA . ASN A 1 111 ? 0.084 5.457 27.090 1.00 93.44 111 ASN A CA 1
ATOM 855 C C . ASN A 1 111 ? -1.374 5.232 27.538 1.00 93.44 111 ASN A C 1
ATOM 857 O O . ASN A 1 111 ? -1.884 6.011 28.340 1.00 93.44 111 ASN A O 1
ATOM 861 N N . GLY A 1 112 ? -2.076 4.230 26.998 1.00 93.56 112 GLY A N 1
ATOM 862 C CA . GLY A 1 112 ? -3.429 3.890 27.449 1.00 93.56 112 GLY A CA 1
ATOM 863 C C . GLY A 1 112 ? -4.540 4.790 26.918 1.00 93.56 112 GLY A C 1
ATOM 864 O O . GLY A 1 112 ? -5.637 4.777 27.460 1.00 93.56 112 GLY A O 1
ATOM 865 N N . ARG A 1 113 ? -4.277 5.586 25.874 1.00 94.50 113 ARG A N 1
ATOM 866 C CA . ARG A 1 113 ? -5.276 6.466 25.249 1.00 94.50 113 ARG A CA 1
ATOM 867 C C . ARG A 1 113 ? -5.231 6.356 23.734 1.00 94.50 113 ARG A C 1
ATOM 869 O O . ARG A 1 113 ? -4.153 6.340 23.139 1.00 94.50 113 ARG A O 1
ATOM 876 N N . LEU A 1 114 ? -6.404 6.372 23.103 1.00 95.62 114 LEU A N 1
ATOM 877 C CA . LEU A 1 114 ? -6.529 6.389 21.640 1.00 95.62 114 LEU A CA 1
ATOM 878 C C . LEU A 1 114 ? -6.462 7.794 21.027 1.00 95.62 114 LEU A C 1
ATOM 880 O O . LEU A 1 114 ? -6.108 7.946 19.856 1.00 95.62 114 LEU A O 1
ATOM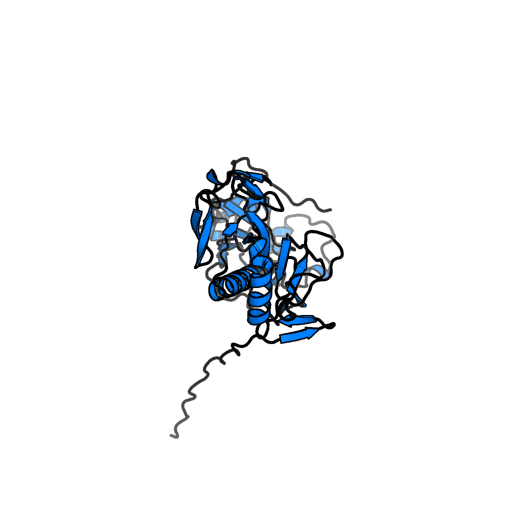 884 N N . SER A 1 115 ? -6.827 8.824 21.793 1.00 96.19 115 SER A N 1
ATOM 885 C CA . SER A 1 115 ? -6.835 10.217 21.348 1.00 96.19 115 SER A CA 1
ATOM 886 C C . SER A 1 115 ? -6.713 11.199 22.517 1.00 96.19 115 SER A C 1
ATOM 888 O O . SER A 1 115 ? -7.028 10.882 23.668 1.00 96.19 115 SER A O 1
ATOM 890 N N . ALA A 1 116 ? -6.284 12.425 22.207 1.00 92.94 116 ALA A N 1
ATOM 891 C CA . ALA A 1 116 ? -6.447 13.574 23.094 1.00 92.94 116 ALA A CA 1
ATOM 892 C C . ALA A 1 116 ? -7.914 14.052 23.167 1.00 92.94 116 ALA A C 1
ATOM 894 O O . ALA A 1 116 ? -8.307 14.652 24.162 1.00 92.94 116 ALA A O 1
ATOM 895 N N . MET A 1 117 ? -8.716 13.757 22.140 1.00 92.81 117 MET A N 1
ATOM 896 C CA . MET A 1 117 ? -10.152 14.028 22.079 1.00 92.81 117 MET A CA 1
ATOM 897 C C . MET A 1 117 ? -10.942 12.948 22.834 1.00 92.81 117 MET A C 1
ATOM 899 O O . MET A 1 117 ? -10.537 11.788 22.841 1.00 92.81 117 MET A O 1
ATOM 903 N N . GLY A 1 118 ? -12.068 13.322 23.451 1.00 87.38 118 GLY A N 1
ATOM 904 C CA . GLY A 1 118 ? -12.871 12.406 24.274 1.00 87.38 118 GLY A CA 1
ATOM 905 C C . GLY A 1 118 ? -13.637 11.336 23.489 1.00 87.38 118 GLY A C 1
ATOM 906 O O . GLY A 1 118 ? -13.730 10.200 23.942 1.00 87.38 118 GLY A O 1
ATOM 907 N N . ASP A 1 119 ? -14.149 11.668 22.298 1.00 90.19 119 ASP A N 1
ATOM 908 C CA . ASP A 1 119 ? -15.000 10.764 21.509 1.00 90.19 119 ASP A CA 1
ATOM 909 C C . ASP A 1 119 ? -14.493 10.556 20.066 1.00 90.19 119 ASP A C 1
ATOM 911 O O . ASP A 1 119 ? -15.146 10.955 19.103 1.00 90.19 119 ASP A O 1
ATOM 915 N N . PRO A 1 120 ? -13.296 9.969 19.864 1.00 94.12 120 PRO A N 1
ATOM 916 C CA . PRO A 1 120 ? -12.777 9.719 18.523 1.00 94.12 120 PRO A CA 1
ATOM 917 C C . PRO A 1 120 ? -13.590 8.647 17.798 1.00 94.12 120 PRO A C 1
ATOM 919 O O . PRO A 1 120 ? -13.830 7.557 18.332 1.00 94.12 120 PRO A O 1
ATOM 922 N N . ARG A 1 121 ? -13.966 8.923 16.546 1.00 95.38 121 ARG A N 1
ATOM 923 C CA . ARG A 1 121 ? -14.625 7.943 15.678 1.00 95.38 121 ARG A CA 1
ATOM 924 C C . ARG A 1 121 ? -13.685 7.390 14.622 1.00 95.38 121 ARG A C 1
ATOM 926 O O . ARG A 1 121 ? -13.888 6.254 14.202 1.00 95.38 121 ARG A O 1
ATOM 933 N N . ILE A 1 122 ? -12.667 8.147 14.205 1.00 95.75 122 ILE A N 1
ATOM 934 C CA . ILE A 1 122 ? -11.722 7.732 13.166 1.00 95.75 122 ILE A CA 1
ATOM 935 C C . ILE A 1 122 ? -10.288 8.002 13.610 1.00 95.75 122 ILE A C 1
ATOM 937 O O . ILE A 1 122 ? -9.836 9.138 13.773 1.00 95.75 122 ILE A O 1
ATOM 941 N N . LEU A 1 123 ? -9.524 6.925 13.727 1.00 97.12 123 LEU A N 1
ATOM 942 C CA . LEU A 1 123 ? -8.123 6.957 14.103 1.00 97.12 123 LEU A CA 1
ATOM 943 C C . LEU A 1 123 ? -7.281 6.393 12.978 1.00 97.12 123 LEU A C 1
ATOM 945 O O . LEU A 1 123 ? -7.628 5.400 12.345 1.00 97.12 123 LEU A O 1
ATOM 949 N N . ARG A 1 124 ? -6.119 6.995 12.761 1.00 96.88 124 ARG A N 1
ATOM 950 C CA . ARG A 1 124 ? -5.092 6.421 11.913 1.00 96.88 124 ARG A CA 1
ATOM 951 C C . ARG A 1 124 ? -3.953 5.896 12.757 1.00 96.88 124 ARG A C 1
ATOM 953 O O . ARG A 1 124 ? -3.229 6.677 13.374 1.00 96.88 124 ARG A O 1
ATOM 960 N N . LEU A 1 125 ? -3.809 4.582 12.735 1.00 97.44 125 LEU A N 1
ATOM 961 C CA . LEU A 1 125 ? -2.803 3.823 13.453 1.00 97.44 125 LEU A CA 1
ATOM 962 C C . LEU A 1 125 ? -1.577 3.664 12.558 1.00 97.44 125 LEU A C 1
ATOM 964 O O . LEU A 1 125 ? -1.700 3.275 11.395 1.00 97.44 125 LEU A O 1
ATOM 968 N N . TYR A 1 126 ? -0.400 4.021 13.056 1.00 95.94 126 TYR A N 1
ATOM 969 C CA . TYR A 1 126 ? 0.832 3.918 12.280 1.00 95.94 126 TYR A CA 1
ATOM 970 C C . TYR A 1 126 ? 2.052 3.807 13.183 1.00 95.94 126 TYR A C 1
ATOM 972 O O . TYR A 1 126 ? 2.118 4.419 14.253 1.00 95.94 126 TYR A O 1
ATOM 980 N N . ARG A 1 127 ? 3.071 3.100 12.705 1.00 93.81 127 ARG A N 1
ATOM 981 C CA . ARG A 1 127 ? 4.422 3.212 13.258 1.00 93.81 127 ARG A CA 1
ATOM 982 C C . ARG A 1 127 ? 5.208 4.258 12.491 1.00 93.81 127 ARG A C 1
ATOM 984 O O . ARG A 1 127 ? 5.173 4.313 11.262 1.00 93.81 127 ARG A O 1
ATOM 991 N N . GLN A 1 128 ? 5.930 5.107 13.214 1.00 91.31 128 GLN A N 1
ATOM 992 C CA . GLN A 1 128 ? 6.883 6.001 12.576 1.00 91.31 128 GLN A CA 1
ATOM 993 C C . GLN A 1 128 ? 8.066 5.151 12.111 1.00 91.31 128 GLN A C 1
ATOM 995 O O . GLN A 1 128 ? 8.726 4.524 12.936 1.00 91.31 128 GLN A O 1
ATOM 1000 N N . ARG A 1 129 ? 8.341 5.126 10.807 1.00 91.12 129 ARG A N 1
ATOM 1001 C CA . ARG A 1 129 ? 9.484 4.394 10.247 1.00 91.12 129 ARG A CA 1
ATOM 1002 C C . ARG A 1 129 ? 10.403 5.319 9.469 1.00 91.12 129 ARG A C 1
ATOM 1004 O O . ARG A 1 129 ? 9.941 6.309 8.895 1.00 91.12 129 ARG A O 1
ATOM 1011 N N . ILE A 1 130 ? 11.694 5.010 9.475 1.00 89.00 130 ILE A N 1
ATOM 1012 C CA . ILE A 1 130 ? 12.720 5.716 8.704 1.00 89.00 130 ILE A CA 1
ATOM 1013 C C . ILE A 1 130 ? 13.394 4.693 7.796 1.00 89.00 130 ILE A C 1
ATOM 1015 O O . ILE A 1 130 ? 14.136 3.848 8.286 1.00 89.00 130 ILE A O 1
ATOM 1019 N N . ALA A 1 131 ? 13.108 4.778 6.501 1.00 85.38 131 ALA A N 1
ATOM 1020 C CA . ALA A 1 131 ? 13.694 3.946 5.461 1.00 85.38 131 ALA A CA 1
ATOM 1021 C C . ALA A 1 131 ? 15.033 4.537 4.959 1.00 85.38 131 ALA A C 1
ATOM 1023 O O . ALA A 1 131 ? 15.331 5.711 5.238 1.00 85.38 131 ALA A O 1
ATOM 1024 N N . PRO A 1 132 ? 15.851 3.770 4.207 1.00 76.75 132 PRO A N 1
ATOM 1025 C CA . PRO A 1 132 ? 17.089 4.276 3.619 1.00 76.75 132 PRO A CA 1
ATOM 1026 C C . PRO A 1 132 ? 16.841 5.519 2.751 1.00 76.75 132 PRO A C 1
ATOM 1028 O O . PRO A 1 132 ? 15.765 5.694 2.180 1.00 76.75 132 PRO A O 1
ATOM 1031 N N . GLY A 1 133 ? 17.822 6.421 2.682 1.00 74.12 133 GLY A N 1
ATOM 1032 C CA . GLY A 1 133 ? 17.659 7.715 2.002 1.00 74.12 133 GLY A CA 1
ATOM 1033 C C . GLY A 1 133 ? 16.826 8.741 2.785 1.00 74.12 133 GLY A C 1
ATOM 1034 O O . GLY A 1 133 ? 16.490 9.796 2.261 1.00 74.12 133 GLY A O 1
ATOM 1035 N N . GLY A 1 134 ? 16.484 8.455 4.049 1.00 78.19 134 GLY A N 1
ATOM 1036 C CA . GLY A 1 134 ? 15.777 9.388 4.932 1.00 78.19 134 GLY A CA 1
ATOM 1037 C C . GLY A 1 134 ? 14.264 9.451 4.712 1.00 78.19 134 GLY A C 1
ATOM 1038 O O . GLY A 1 134 ? 13.593 10.273 5.348 1.00 78.19 134 GLY A O 1
ATOM 1039 N N . PHE A 1 135 ? 13.722 8.579 3.858 1.00 81.81 135 PHE A N 1
ATOM 1040 C CA . PHE A 1 135 ? 12.293 8.491 3.592 1.00 81.81 135 PHE A CA 1
ATOM 1041 C C . PHE A 1 135 ? 11.532 8.053 4.850 1.00 81.81 135 PHE A C 1
ATOM 1043 O O . PHE A 1 135 ? 11.998 7.211 5.618 1.00 81.81 135 PHE A O 1
ATOM 1050 N N . ARG A 1 136 ? 10.356 8.637 5.097 1.00 86.81 136 ARG A N 1
ATOM 1051 C CA . ARG A 1 136 ? 9.615 8.418 6.346 1.00 86.81 136 ARG A CA 1
ATOM 1052 C C . ARG A 1 136 ? 8.245 7.826 6.093 1.00 86.81 136 ARG A C 1
ATOM 1054 O O . ARG A 1 136 ? 7.425 8.436 5.408 1.00 86.81 136 ARG A O 1
ATOM 1061 N N . TYR A 1 137 ? 7.958 6.706 6.749 1.00 89.25 137 TYR A N 1
ATOM 1062 C CA . TYR A 1 137 ? 6.592 6.206 6.846 1.00 89.25 137 TYR A CA 1
ATOM 1063 C C . TYR A 1 137 ? 5.968 6.776 8.116 1.00 89.25 137 TYR A C 1
ATOM 1065 O O . TYR A 1 137 ? 6.539 6.720 9.205 1.00 89.25 137 TYR A O 1
ATOM 1073 N N . GLY A 1 138 ? 4.818 7.413 7.956 1.00 90.56 138 GLY A N 1
ATOM 1074 C CA . GLY A 1 138 ? 4.069 8.026 9.042 1.00 90.56 138 GLY A CA 1
ATOM 1075 C C . GLY A 1 138 ? 2.569 7.907 8.779 1.00 90.56 138 GLY A C 1
ATOM 1076 O O . GLY A 1 138 ? 2.138 6.979 8.091 1.00 90.56 138 GLY A O 1
ATOM 1077 N N . PRO A 1 139 ? 1.748 8.875 9.215 1.00 91.69 139 PRO A N 1
ATOM 1078 C CA . PRO A 1 139 ? 0.295 8.772 9.105 1.00 91.69 139 PRO A CA 1
ATOM 1079 C C . PRO A 1 139 ? -0.222 8.775 7.655 1.00 91.69 139 PRO A C 1
ATOM 1081 O O . PRO A 1 139 ? -1.405 8.571 7.429 1.00 91.69 139 PRO A O 1
ATOM 1084 N N . ALA A 1 140 ? 0.593 9.008 6.628 1.00 89.69 140 ALA A N 1
ATOM 1085 C CA . ALA A 1 140 ? 0.141 8.810 5.247 1.00 89.69 140 ALA A CA 1
ATOM 1086 C C . ALA A 1 140 ? -0.095 7.318 4.923 1.00 89.69 140 ALA A C 1
ATOM 1088 O O . ALA A 1 140 ? -1.010 6.989 4.164 1.00 89.69 140 ALA A O 1
ATOM 1089 N N . PHE A 1 141 ? 0.655 6.421 5.569 1.00 89.25 141 PHE A N 1
ATOM 1090 C CA . PHE A 1 141 ? 0.675 4.976 5.309 1.00 89.25 141 PHE A CA 1
ATOM 1091 C C . PHE A 1 141 ? -0.010 4.155 6.410 1.00 89.25 141 PHE A C 1
ATOM 1093 O O . PHE A 1 141 ? -0.011 2.936 6.362 1.00 89.25 141 PHE A O 1
ATOM 1100 N N . GLY A 1 142 ? -0.629 4.809 7.396 1.00 93.50 142 GLY A N 1
ATOM 1101 C CA . GLY A 1 142 ? -1.284 4.114 8.504 1.00 93.50 142 GLY A CA 1
ATOM 1102 C C . GLY A 1 142 ? -2.539 3.331 8.114 1.00 93.50 142 GLY A C 1
ATOM 1103 O O . GLY A 1 142 ? -3.171 3.597 7.084 1.00 93.50 142 GLY A O 1
ATOM 1104 N N . VAL A 1 143 ? -2.916 2.403 8.981 1.00 95.75 143 VAL A N 1
ATOM 1105 C CA . VAL A 1 143 ? -4.189 1.674 8.962 1.00 95.75 143 VAL A CA 1
ATOM 1106 C C . VAL A 1 143 ? -5.250 2.539 9.622 1.00 95.75 143 VAL A C 1
ATOM 1108 O O . VAL A 1 143 ? -4.955 3.286 10.554 1.00 95.75 143 VAL A O 1
ATOM 1111 N N . GLU A 1 144 ? -6.479 2.490 9.131 1.00 96.25 144 GLU A N 1
ATOM 1112 C CA . GLU A 1 144 ? -7.568 3.249 9.736 1.00 96.25 144 GLU A CA 1
ATOM 1113 C C . GLU A 1 144 ? -8.383 2.353 10.670 1.00 96.25 144 GLU A C 1
ATOM 1115 O O . GLU A 1 144 ? -8.764 1.247 10.303 1.00 96.25 144 GLU A O 1
ATOM 1120 N N . LEU A 1 145 ? -8.628 2.826 11.885 1.00 97.44 145 LEU A N 1
ATOM 1121 C CA . LEU A 1 145 ? -9.554 2.228 12.832 1.00 97.44 145 LEU A CA 1
ATOM 1122 C C . LEU A 1 145 ? -10.770 3.144 12.924 1.00 97.44 145 LEU A C 1
ATOM 1124 O O . LEU A 1 145 ? -10.635 4.332 13.228 1.00 97.44 145 LEU A O 1
ATOM 1128 N N . GLN A 1 146 ? -11.945 2.590 12.665 1.00 96.56 146 GLN A N 1
ATOM 1129 C CA . GLN A 1 146 ? -13.209 3.301 12.768 1.00 96.56 146 GLN A CA 1
ATOM 1130 C C . GLN A 1 146 ? -14.063 2.693 13.870 1.00 96.56 146 GLN A C 1
ATOM 1132 O O . GLN A 1 146 ? -14.259 1.481 13.918 1.00 96.56 146 GLN A O 1
ATOM 1137 N N . PHE A 1 147 ? -14.627 3.547 14.714 1.00 97.00 147 PHE A N 1
ATOM 1138 C CA . PHE A 1 147 ? -15.678 3.149 15.636 1.00 97.00 147 PHE A CA 1
ATOM 1139 C C . PHE A 1 147 ? -17.031 3.361 14.969 1.00 97.00 147 PHE A C 1
ATOM 1141 O O . PHE A 1 147 ? -17.339 4.466 14.523 1.00 97.00 147 PHE A O 1
ATOM 1148 N N . TRP A 1 148 ? -17.821 2.299 14.867 1.00 95.06 148 TRP A N 1
ATOM 1149 C CA . TRP A 1 148 ? -19.177 2.301 14.316 1.00 95.06 148 TRP A CA 1
ATOM 1150 C C . TRP A 1 148 ? -20.191 2.207 15.458 1.00 95.06 148 TRP A C 1
ATOM 1152 O O . TRP A 1 148 ? -19.886 1.649 16.508 1.00 95.06 148 TRP A O 1
ATOM 1162 N N . VAL A 1 149 ? -21.386 2.784 15.292 1.00 94.62 149 VAL A N 1
ATOM 1163 C CA . VAL A 1 149 ? -22.490 2.538 16.242 1.00 94.62 149 VAL A CA 1
ATOM 1164 C C . VAL A 1 149 ? -23.319 1.379 15.713 1.00 94.62 149 VAL A C 1
ATOM 1166 O O . VAL A 1 149 ? -23.742 1.429 14.561 1.00 94.62 149 VAL A O 1
ATOM 1169 N N . PHE A 1 150 ? -23.538 0.363 16.541 1.00 91.50 150 PHE A N 1
ATOM 1170 C CA . PHE A 1 150 ? -24.406 -0.768 16.232 1.00 91.50 150 PHE A CA 1
ATOM 1171 C C . PHE A 1 150 ? -25.667 -0.689 17.099 1.00 91.50 150 PHE A C 1
ATOM 1173 O O . PHE A 1 150 ? -25.684 -1.218 18.213 1.00 91.50 150 PHE A O 1
ATOM 1180 N N . ASP A 1 151 ? -26.701 -0.018 16.586 1.00 90.56 151 ASP A N 1
ATOM 1181 C CA . ASP A 1 151 ? -28.016 0.060 17.228 1.00 90.56 151 ASP A CA 1
ATOM 1182 C C . ASP A 1 151 ? -28.834 -1.217 16.926 1.00 90.56 151 ASP A C 1
ATOM 1184 O O . ASP A 1 151 ? -28.369 -2.150 16.259 1.00 90.56 151 ASP A O 1
ATOM 1188 N N . GLU A 1 152 ? -30.064 -1.299 17.433 1.00 87.81 152 GLU A N 1
ATOM 1189 C CA . GLU A 1 152 ? -30.943 -2.458 17.215 1.00 87.81 152 GLU A CA 1
ATOM 1190 C C . GLU A 1 152 ? -31.354 -2.612 15.748 1.00 87.81 152 GLU A C 1
ATOM 1192 O O . GLU A 1 152 ? -31.313 -3.713 15.204 1.00 87.81 152 GLU A O 1
ATOM 1197 N N . THR A 1 153 ? -31.698 -1.505 15.089 1.00 89.06 153 THR A N 1
ATOM 1198 C CA . THR A 1 153 ? -32.253 -1.504 13.727 1.00 89.06 153 THR A CA 1
ATOM 1199 C C . THR A 1 153 ? -31.298 -0.947 12.681 1.00 89.06 153 THR A C 1
ATOM 1201 O O . THR A 1 153 ? -31.426 -1.272 11.502 1.00 89.06 153 THR A O 1
ATOM 1204 N N . VAL A 1 154 ? -30.329 -0.125 13.088 1.00 91.19 154 VAL A N 1
ATOM 1205 C CA . VAL A 1 154 ? -29.428 0.587 12.178 1.00 91.19 154 VAL A CA 1
ATOM 1206 C C . VAL A 1 154 ? -27.985 0.534 12.649 1.00 91.19 154 VAL A C 1
ATOM 1208 O O . VAL A 1 154 ? -27.682 0.410 13.833 1.00 91.19 154 VAL A O 1
ATOM 1211 N N . ILE A 1 155 ? -27.075 0.666 11.696 1.00 89.44 155 ILE A N 1
ATOM 1212 C CA . ILE A 1 155 ? -25.645 0.780 11.937 1.00 89.44 155 ILE A CA 1
ATOM 1213 C C . ILE A 1 155 ? -25.204 2.138 11.403 1.00 89.44 155 ILE A C 1
ATOM 1215 O O . ILE A 1 155 ? -25.645 2.575 10.341 1.00 89.44 155 ILE A O 1
ATOM 1219 N N . ARG A 1 156 ? -24.396 2.859 12.185 1.00 91.56 156 ARG A N 1
ATOM 1220 C CA . ARG A 1 156 ? -23.949 4.222 11.866 1.00 91.56 156 ARG A CA 1
ATOM 1221 C C . ARG A 1 156 ? -22.438 4.245 11.703 1.00 91.56 156 ARG A C 1
ATOM 1223 O O . ARG A 1 156 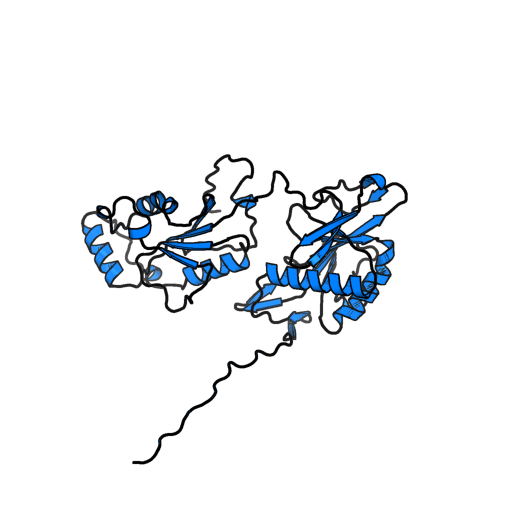? -21.681 4.139 12.678 1.00 91.56 156 ARG A O 1
ATOM 1230 N N . CYS A 1 157 ? -22.006 4.414 10.462 1.00 90.56 157 CYS A N 1
ATOM 1231 C CA . CYS A 1 157 ? -20.611 4.574 10.083 1.00 90.56 157 CYS A CA 1
ATOM 1232 C C . CYS A 1 157 ? -20.209 6.054 10.221 1.00 90.56 157 CYS A C 1
ATOM 1234 O O . CYS A 1 157 ? -20.980 6.942 9.850 1.00 90.56 157 CYS A O 1
ATOM 1236 N N . PRO A 1 158 ? -19.002 6.363 10.721 1.00 86.31 158 PRO A N 1
ATOM 1237 C CA . PRO A 1 158 ? -18.561 7.752 10.860 1.00 86.31 158 PRO A CA 1
ATOM 1238 C C . PRO A 1 158 ? -18.316 8.434 9.504 1.00 86.31 158 PRO A C 1
ATOM 1240 O O . PRO A 1 158 ? -18.464 9.649 9.375 1.00 86.31 158 PRO A O 1
ATOM 1243 N N . VAL A 1 159 ? -17.983 7.647 8.480 1.00 84.62 159 VAL A N 1
ATOM 1244 C CA . VAL A 1 159 ? -17.816 8.066 7.085 1.00 84.62 159 VAL A CA 1
ATOM 1245 C C . VAL A 1 159 ? -18.448 7.038 6.155 1.00 84.62 159 VAL A C 1
ATOM 1247 O O . VAL A 1 159 ? -18.592 5.870 6.515 1.00 84.62 159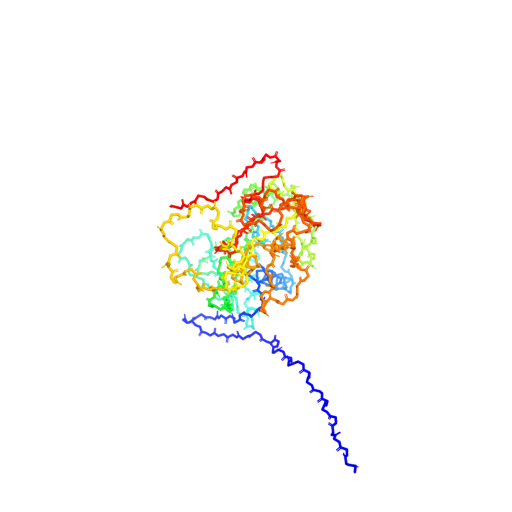 VAL A O 1
ATOM 1250 N N . GLU A 1 160 ? -18.796 7.479 4.950 1.00 78.56 160 GLU A N 1
ATOM 1251 C CA . GLU A 1 160 ? -19.187 6.587 3.858 1.00 78.56 160 GLU A CA 1
ATOM 1252 C C . GLU A 1 160 ? -18.009 5.685 3.468 1.00 78.56 160 GLU A C 1
ATOM 1254 O O . GLU A 1 160 ? -16.845 6.110 3.479 1.00 78.56 160 GLU A O 1
ATOM 1259 N N . ASN A 1 161 ? -18.302 4.431 3.132 1.00 69.44 161 ASN A N 1
ATOM 1260 C CA . ASN A 1 161 ? -17.308 3.474 2.646 1.00 69.44 161 ASN A CA 1
ATOM 1261 C C . ASN A 1 161 ? -17.755 2.873 1.302 1.00 69.44 161 ASN A C 1
ATOM 1263 O O . ASN A 1 161 ? -18.688 3.373 0.685 1.00 69.44 161 ASN A O 1
ATOM 1267 N N . SER A 1 162 ? -17.046 1.858 0.796 1.00 61.06 162 SER A N 1
ATOM 1268 C CA . SER A 1 162 ? -17.279 1.362 -0.574 1.00 61.06 162 SER A CA 1
ATOM 1269 C C . SER A 1 162 ? -18.643 0.693 -0.773 1.00 61.06 162 SER A C 1
ATOM 1271 O O . SER A 1 162 ? -19.098 0.634 -1.908 1.00 61.06 162 SER A O 1
ATOM 1273 N N . LEU A 1 163 ? -19.278 0.206 0.297 1.00 57.00 163 LEU A N 1
ATOM 1274 C CA . LEU A 1 163 ? -20.621 -0.379 0.248 1.00 57.00 163 LEU A CA 1
ATOM 1275 C C . LEU A 1 163 ? -21.684 0.454 0.965 1.00 57.00 163 LEU A C 1
ATOM 1277 O O . LEU A 1 163 ? -22.865 0.306 0.669 1.00 57.00 163 LEU A O 1
ATOM 1281 N N . THR A 1 164 ? -21.306 1.283 1.941 1.00 58.19 164 THR A N 1
ATOM 1282 C CA . THR A 1 164 ? -22.280 1.851 2.876 1.00 58.19 164 THR A CA 1
ATOM 1283 C C . THR A 1 164 ? -22.491 3.351 2.699 1.00 58.19 164 THR A C 1
ATOM 1285 O O . THR A 1 164 ? -21.549 4.139 2.572 1.00 58.19 164 THR A O 1
ATOM 1288 N N . ARG A 1 165 ? -23.756 3.764 2.844 1.00 67.25 165 ARG A N 1
ATOM 1289 C CA . ARG A 1 165 ? -24.119 5.118 3.291 1.00 67.25 165 ARG A CA 1
ATOM 1290 C C . ARG A 1 165 ? -23.691 5.286 4.761 1.00 67.25 165 ARG A C 1
ATOM 1292 O O . ARG A 1 165 ? -23.337 4.312 5.427 1.00 67.25 165 ARG A O 1
ATOM 1299 N N . LYS A 1 166 ? -23.723 6.510 5.306 1.00 77.81 166 LYS A N 1
ATOM 1300 C CA . LYS A 1 166 ? -23.400 6.743 6.736 1.00 77.81 166 LYS A CA 1
ATOM 1301 C C . LYS A 1 166 ? -24.316 5.986 7.703 1.00 77.81 166 LYS A C 1
ATOM 1303 O O . LYS A 1 166 ? -23.916 5.721 8.831 1.00 77.81 166 LYS A O 1
ATOM 1308 N N . VAL A 1 167 ? -25.536 5.670 7.280 1.00 81.88 167 VAL A N 1
ATOM 1309 C CA . VAL A 1 167 ? -26.518 4.910 8.055 1.00 81.88 167 VAL A CA 1
ATOM 1310 C C . VAL A 1 167 ? -27.059 3.801 7.167 1.00 81.88 167 VAL A C 1
ATOM 1312 O O . VAL A 1 167 ? -27.372 4.058 6.004 1.00 81.88 167 VAL A O 1
ATOM 1315 N N . LEU A 1 168 ? -27.150 2.594 7.713 1.00 83.50 168 LEU A N 1
ATOM 1316 C CA . LEU A 1 168 ? -27.621 1.410 7.007 1.00 83.50 168 LEU A CA 1
ATOM 1317 C C . LEU A 1 168 ? -28.467 0.522 7.931 1.00 83.50 168 LEU A C 1
ATOM 1319 O O . LEU A 1 168 ? -28.165 0.452 9.127 1.00 83.50 168 LEU A O 1
ATOM 1323 N N . PRO A 1 169 ? -29.516 -0.138 7.418 1.00 85.31 169 PRO A N 1
ATOM 1324 C CA . PRO A 1 169 ? -30.287 -1.110 8.182 1.00 85.31 169 PRO A CA 1
ATOM 1325 C C . PRO A 1 169 ? -29.428 -2.292 8.641 1.00 85.31 169 PRO A C 1
ATOM 1327 O O . PRO A 1 169 ? -28.576 -2.797 7.910 1.00 85.31 169 PRO A O 1
ATOM 1330 N N . ARG A 1 170 ? -29.650 -2.763 9.868 1.00 83.62 170 ARG A N 1
ATOM 1331 C CA . ARG A 1 170 ? -28.872 -3.865 10.451 1.00 83.62 170 ARG A CA 1
ATOM 1332 C C . ARG A 1 170 ? -29.103 -5.198 9.735 1.00 83.62 170 ARG A C 1
ATOM 1334 O O . ARG A 1 170 ? -28.193 -6.018 9.686 1.00 83.62 170 ARG A O 1
ATOM 1341 N N . ASN A 1 171 ? -30.295 -5.411 9.184 1.00 85.00 171 ASN A N 1
ATOM 1342 C CA . ASN A 1 171 ? -30.659 -6.622 8.445 1.00 85.00 171 ASN A CA 1
ATOM 1343 C C . ASN A 1 171 ? -29.974 -6.736 7.070 1.00 85.00 171 ASN A C 1
ATOM 1345 O O . ASN A 1 171 ? -29.901 -7.836 6.537 1.00 85.00 171 ASN A O 1
ATOM 1349 N N . GLU A 1 172 ? -29.448 -5.641 6.516 1.00 83.19 172 GLU A N 1
ATOM 1350 C CA . GLU A 1 172 ? -28.673 -5.655 5.265 1.00 83.19 172 GLU A CA 1
ATOM 1351 C C . GLU A 1 172 ? -27.215 -6.100 5.478 1.00 83.19 172 GLU A C 1
ATOM 1353 O O . GLU A 1 172 ? -26.494 -6.388 4.525 1.00 83.19 172 GLU A O 1
ATOM 1358 N N . LEU A 1 173 ? -26.755 -6.165 6.731 1.00 83.00 173 LEU A N 1
ATOM 1359 C CA . LEU A 1 173 ? -25.388 -6.543 7.065 1.00 83.00 173 LEU A CA 1
ATOM 1360 C C . LEU A 1 173 ? -25.276 -8.042 7.294 1.00 83.00 173 LEU A C 1
ATOM 1362 O O . LEU A 1 173 ? -25.397 -8.529 8.417 1.00 83.00 173 LEU A O 1
ATOM 1366 N N . VAL A 1 174 ? -24.978 -8.760 6.216 1.00 89.62 174 VAL A N 1
ATOM 1367 C CA . VAL A 1 174 ? -24.661 -10.187 6.262 1.00 89.62 174 VAL A CA 1
ATOM 1368 C C . VAL A 1 174 ? -23.169 -10.361 6.579 1.00 89.62 174 VAL A C 1
ATOM 1370 O O . VAL A 1 174 ? -22.320 -9.933 5.786 1.00 89.62 174 VAL A O 1
ATOM 1373 N N . PRO A 1 175 ? -22.799 -10.954 7.734 1.00 92.44 175 PRO A N 1
ATOM 1374 C CA . PRO A 1 175 ? -21.405 -11.239 8.045 1.00 92.44 175 PRO A CA 1
ATOM 1375 C C . PRO A 1 175 ? -20.809 -12.192 7.013 1.00 92.44 175 PRO A C 1
ATOM 1377 O O . PRO A 1 175 ? -21.371 -13.241 6.711 1.00 92.44 175 PRO A O 1
ATOM 1380 N N . ALA A 1 176 ? -19.628 -11.852 6.518 1.00 94.94 176 ALA A N 1
ATOM 1381 C CA . ALA A 1 176 ? -18.892 -12.666 5.570 1.00 94.94 176 ALA A CA 1
ATOM 1382 C C . ALA A 1 176 ? -17.425 -12.760 5.980 1.00 94.94 176 ALA A C 1
ATOM 1384 O O . ALA A 1 176 ? -16.978 -12.276 7.025 1.00 94.94 176 ALA A O 1
ATOM 1385 N N . THR A 1 177 ? -16.638 -13.430 5.153 1.00 96.06 177 THR A N 1
ATOM 1386 C CA . THR A 1 177 ? -15.207 -13.548 5.373 1.00 96.06 177 THR A CA 1
ATOM 1387 C C . THR A 1 177 ? -14.458 -13.501 4.054 1.00 96.06 177 THR A C 1
ATOM 1389 O O . THR A 1 177 ? -14.869 -14.130 3.087 1.00 96.06 177 THR A O 1
ATOM 1392 N N . VAL A 1 178 ? -13.322 -12.804 4.036 1.00 95.25 178 VAL A N 1
ATOM 1393 C CA . VAL A 1 178 ? -12.445 -12.707 2.866 1.00 95.25 178 VAL A CA 1
ATOM 1394 C C . VAL A 1 178 ? -11.026 -13.165 3.209 1.00 95.25 178 VAL A C 1
ATOM 1396 O O . VAL A 1 178 ? -10.542 -12.952 4.325 1.00 95.25 178 VAL A O 1
ATOM 1399 N N . LYS A 1 179 ? -10.339 -13.806 2.256 1.00 95.94 179 LYS A N 1
ATOM 1400 C CA . LYS A 1 179 ? -8.907 -14.116 2.360 1.00 95.94 179 LYS A CA 1
ATOM 1401 C C . LYS A 1 179 ? -8.112 -13.011 1.665 1.00 95.94 179 LYS A C 1
ATOM 1403 O O . LYS A 1 179 ? -8.106 -12.939 0.444 1.00 95.94 179 LYS A O 1
ATOM 1408 N N . LEU A 1 180 ? -7.442 -12.161 2.440 1.00 92.00 180 LEU A N 1
ATOM 1409 C CA . LEU A 1 180 ? -6.612 -11.060 1.937 1.00 92.00 180 LEU A CA 1
ATOM 1410 C C . LEU A 1 180 ? -5.300 -10.997 2.707 1.00 92.00 180 LEU A C 1
ATOM 1412 O O . LEU A 1 180 ? -5.254 -11.288 3.903 1.00 92.00 180 LEU A O 1
ATOM 1416 N N . TYR A 1 181 ? -4.225 -10.606 2.025 1.00 90.25 181 TYR A N 1
ATOM 1417 C CA . TYR A 1 181 ? -2.903 -10.419 2.639 1.00 90.25 181 TYR A CA 1
ATOM 1418 C C . TYR A 1 181 ? -2.397 -11.653 3.413 1.00 90.25 181 TYR A C 1
ATOM 1420 O O . TYR A 1 181 ? -1.716 -11.523 4.423 1.00 90.25 181 TYR A O 1
ATOM 1428 N N . GLY A 1 182 ? -2.783 -12.858 2.979 1.00 92.19 182 GLY A N 1
ATOM 1429 C CA . GLY A 1 182 ? -2.431 -14.119 3.643 1.00 92.19 182 GLY A CA 1
ATOM 1430 C C . GLY A 1 182 ? -3.283 -14.488 4.867 1.00 92.19 182 GLY A C 1
ATOM 1431 O O . GLY A 1 182 ? -3.075 -15.554 5.438 1.00 92.19 182 GLY A O 1
ATOM 1432 N N . TYR A 1 183 ? -4.272 -13.674 5.251 1.00 95.19 183 TYR A N 1
ATOM 1433 C CA . TYR A 1 183 ? -5.127 -13.922 6.416 1.00 95.19 183 TYR A CA 1
ATOM 1434 C C . TYR A 1 183 ? -6.606 -14.010 6.044 1.00 95.19 183 TYR A C 1
ATOM 1436 O O . TYR A 1 183 ? -7.065 -13.441 5.056 1.00 95.19 183 TYR A O 1
ATOM 1444 N N . LYS A 1 184 ? -7.359 -14.719 6.887 1.00 96.25 184 LYS A N 1
ATOM 1445 C CA . LYS A 1 184 ? -8.822 -14.741 6.884 1.00 96.25 184 LYS A CA 1
ATOM 1446 C C . LYS A 1 184 ? -9.334 -13.560 7.730 1.00 96.25 184 LYS A C 1
ATOM 1448 O O . LYS A 1 184 ? -8.940 -13.436 8.897 1.00 96.25 184 LYS A O 1
ATOM 1453 N N . TRP A 1 185 ? -10.166 -12.700 7.137 1.00 97.12 185 TRP A N 1
ATOM 1454 C CA . TRP A 1 185 ? -10.680 -11.464 7.740 1.00 97.12 185 TRP A CA 1
ATOM 1455 C C . TRP A 1 185 ? -12.208 -11.482 7.843 1.00 97.12 185 TRP A C 1
ATOM 1457 O O . TRP A 1 185 ? -12.857 -11.687 6.815 1.00 97.12 185 TRP A O 1
ATOM 1467 N N . PRO A 1 186 ? -12.788 -11.214 9.028 1.00 97.06 186 PRO A N 1
ATOM 1468 C CA . PRO A 1 186 ? -14.215 -10.943 9.136 1.00 97.06 186 PRO A CA 1
ATOM 1469 C C . PRO A 1 186 ? -14.544 -9.683 8.337 1.00 97.06 186 PRO A C 1
ATOM 1471 O O . PRO A 1 186 ? -13.810 -8.695 8.392 1.00 97.06 186 PRO A O 1
ATOM 1474 N N . THR A 1 187 ? -15.617 -9.723 7.564 1.00 94.94 187 THR A N 1
ATOM 1475 C CA . THR A 1 187 ? -16.072 -8.604 6.737 1.00 94.94 187 THR A CA 1
ATOM 1476 C C . THR A 1 187 ? -17.578 -8.735 6.502 1.00 94.94 187 THR A C 1
ATOM 1478 O O . THR A 1 187 ? -18.260 -9.442 7.242 1.00 94.94 187 THR A O 1
ATOM 1481 N N . LEU A 1 188 ? -18.100 -8.039 5.504 1.00 91.75 188 LEU A N 1
ATOM 1482 C CA . LEU A 1 188 ? -19.502 -8.034 5.121 1.00 91.75 188 LEU A CA 1
ATOM 1483 C C . LEU A 1 188 ? -19.638 -8.591 3.708 1.00 91.75 188 LEU A C 1
ATOM 1485 O O . LEU A 1 188 ? -18.718 -8.453 2.893 1.00 91.75 188 LEU A O 1
ATOM 1489 N N . GLU A 1 189 ? -20.763 -9.234 3.427 1.00 90.06 189 GLU A N 1
ATOM 1490 C CA . GLU A 1 189 ? -21.073 -9.709 2.083 1.00 90.06 189 GLU A CA 1
ATOM 1491 C C . GLU A 1 189 ? -21.002 -8.550 1.077 1.00 90.06 189 GLU A C 1
ATOM 1493 O O . GLU A 1 189 ? -21.358 -7.412 1.378 1.00 90.06 189 GLU A O 1
ATOM 1498 N N . GLY A 1 190 ? -20.427 -8.808 -0.097 1.00 87.00 190 GLY A N 1
ATOM 1499 C CA . GLY A 1 190 ? -20.201 -7.788 -1.121 1.00 87.00 190 GLY A CA 1
ATOM 1500 C C . GLY A 1 190 ? -19.001 -6.851 -0.896 1.00 87.00 190 GLY A C 1
ATOM 1501 O O . GLY A 1 190 ? -18.584 -6.190 -1.842 1.00 87.00 190 GLY A O 1
ATOM 1502 N N . MET A 1 191 ? -18.407 -6.773 0.310 1.00 88.44 191 MET A N 1
ATOM 1503 C CA . MET A 1 191 ? -17.434 -5.708 0.671 1.00 88.44 191 MET A CA 1
ATOM 1504 C C . MET A 1 191 ? -16.183 -5.671 -0.208 1.00 88.44 191 MET A C 1
ATOM 1506 O O . MET A 1 191 ? -15.571 -4.619 -0.414 1.00 88.44 191 MET A O 1
ATOM 1510 N N . PHE A 1 192 ? -15.792 -6.838 -0.702 1.00 88.50 192 PHE A N 1
ATOM 1511 C CA . PHE A 1 192 ? -14.626 -7.032 -1.556 1.00 88.50 192 PHE A CA 1
ATOM 1512 C C . PHE A 1 192 ? -14.995 -7.633 -2.912 1.00 88.50 192 PHE A C 1
ATOM 1514 O O . PHE A 1 192 ? -14.113 -8.123 -3.616 1.00 88.50 192 PHE A O 1
ATOM 1521 N N . THR A 1 193 ? -16.274 -7.586 -3.291 1.00 86.19 193 THR A N 1
ATOM 1522 C CA . THR A 1 193 ? -16.669 -7.871 -4.671 1.00 86.19 193 THR A CA 1
ATOM 1523 C C . THR A 1 193 ? -15.986 -6.847 -5.584 1.00 86.19 193 THR A C 1
ATOM 1525 O O . THR A 1 193 ? -15.909 -5.673 -5.213 1.00 86.19 193 THR A O 1
ATOM 1528 N N . PRO A 1 194 ? -15.435 -7.248 -6.744 1.00 82.38 194 PRO A N 1
ATOM 1529 C CA . PRO A 1 194 ? -14.853 -6.303 -7.689 1.00 82.38 194 PRO A CA 1
ATOM 1530 C C . PRO A 1 194 ? -15.866 -5.226 -8.087 1.00 82.38 194 PRO A C 1
ATOM 1532 O O . PRO A 1 194 ? -16.986 -5.530 -8.494 1.00 82.38 194 PRO A O 1
ATOM 1535 N N . HIS A 1 195 ? -15.484 -3.959 -7.945 1.00 77.00 195 HIS A N 1
ATOM 1536 C CA . HIS A 1 195 ? -16.305 -2.829 -8.371 1.00 77.00 195 HIS A CA 1
ATOM 1537 C C . HIS A 1 195 ? -15.980 -2.451 -9.814 1.00 77.00 195 HIS A C 1
ATOM 1539 O O . HIS A 1 195 ? -14.864 -2.658 -10.282 1.00 77.00 195 HIS A O 1
ATOM 1545 N N . ALA A 1 196 ? -16.909 -1.774 -10.489 1.00 71.50 196 ALA A N 1
ATOM 1546 C CA . ALA A 1 196 ? -16.685 -1.234 -11.831 1.00 71.50 196 ALA A CA 1
ATOM 1547 C C . ALA A 1 196 ? -15.551 -0.194 -11.911 1.00 71.50 196 ALA A C 1
ATOM 1549 O O . ALA A 1 196 ? -15.202 0.216 -13.004 1.00 71.50 196 ALA A O 1
ATOM 1550 N N . SER A 1 197 ? -15.001 0.270 -10.781 1.00 72.69 197 SER A N 1
ATOM 1551 C CA . SER A 1 197 ? -13.818 1.142 -10.706 1.00 72.69 197 SER A CA 1
ATOM 1552 C C . SER A 1 197 ? -12.500 0.374 -10.523 1.00 72.69 197 SER A C 1
ATOM 1554 O O . SER A 1 197 ? -11.433 0.987 -10.453 1.00 72.69 197 SER A O 1
ATOM 1556 N N . ASP A 1 198 ? -12.563 -0.949 -10.385 1.00 81.19 198 ASP A N 1
ATOM 1557 C CA . ASP A 1 198 ? -11.412 -1.770 -10.046 1.00 81.19 198 ASP A CA 1
ATOM 1558 C C . ASP A 1 198 ? -10.699 -2.263 -11.291 1.00 81.19 198 ASP A C 1
ATOM 1560 O O . ASP A 1 198 ? -11.305 -2.785 -12.221 1.00 81.19 198 ASP A O 1
ATOM 1564 N N . VAL A 1 199 ? -9.379 -2.124 -11.273 1.00 86.06 199 VAL A N 1
ATOM 1565 C CA . VAL A 1 199 ? -8.514 -2.706 -12.289 1.00 86.06 199 VAL A CA 1
ATOM 1566 C C . VAL A 1 199 ? -8.164 -4.121 -11.847 1.00 86.06 199 VAL A C 1
ATOM 1568 O O . VAL A 1 199 ? -7.522 -4.299 -10.810 1.00 86.06 199 VAL A O 1
ATOM 1571 N N . THR A 1 200 ? -8.638 -5.111 -12.602 1.00 86.81 200 THR A N 1
ATOM 1572 C CA . THR A 1 200 ? -8.525 -6.544 -12.277 1.00 86.81 200 THR A CA 1
ATOM 1573 C C . THR A 1 200 ? -7.588 -7.316 -13.204 1.00 86.81 200 THR A C 1
ATOM 1575 O O . THR A 1 200 ? -7.340 -8.492 -12.957 1.00 86.81 200 THR A O 1
ATOM 1578 N N . PHE A 1 201 ? -7.068 -6.674 -14.250 1.00 91.25 201 PHE A N 1
ATOM 1579 C CA . PHE A 1 201 ? -6.111 -7.257 -15.186 1.00 91.25 201 PHE A CA 1
ATOM 1580 C C . PHE A 1 201 ? -4.661 -6.966 -14.786 1.00 91.25 201 PHE A C 1
ATOM 1582 O O . PHE A 1 201 ? -4.370 -6.027 -14.040 1.00 91.25 201 PHE A O 1
ATOM 1589 N N . ASP A 1 202 ? -3.750 -7.777 -15.317 1.00 94.81 202 ASP A N 1
ATOM 1590 C CA . ASP A 1 202 ? -2.312 -7.642 -15.107 1.00 94.81 202 ASP A CA 1
ATOM 1591 C C . ASP A 1 202 ? -1.760 -6.395 -15.802 1.00 94.81 202 ASP A C 1
ATOM 1593 O O . ASP A 1 202 ? -2.052 -6.155 -16.973 1.00 94.81 202 ASP A O 1
ATOM 1597 N N . ILE A 1 203 ? -0.915 -5.632 -15.101 1.00 96.38 203 ILE A N 1
ATOM 1598 C CA . ILE A 1 203 ? -0.231 -4.468 -15.673 1.00 96.38 203 ILE A CA 1
ATOM 1599 C C . ILE A 1 203 ? 1.279 -4.605 -15.532 1.00 96.38 203 ILE A C 1
ATOM 1601 O O . ILE A 1 203 ? 1.798 -4.759 -14.422 1.00 96.38 203 ILE A O 1
ATOM 1605 N N . ASP A 1 204 ? 1.975 -4.474 -16.656 1.00 97.94 204 ASP A N 1
ATOM 1606 C CA . ASP A 1 204 ? 3.434 -4.407 -16.710 1.00 97.94 204 ASP A CA 1
ATOM 1607 C C . ASP A 1 204 ? 3.933 -2.966 -16.912 1.00 97.94 204 ASP A C 1
ATOM 1609 O O . ASP A 1 204 ? 3.169 -2.047 -17.207 1.00 97.94 204 ASP A O 1
ATOM 1613 N N . LEU A 1 205 ? 5.233 -2.752 -16.730 1.00 97.56 205 LEU A N 1
ATOM 1614 C CA . LEU A 1 205 ? 5.899 -1.475 -16.980 1.00 97.56 205 LEU A CA 1
ATOM 1615 C C . LEU A 1 205 ? 7.072 -1.691 -17.930 1.00 97.56 205 LEU A C 1
ATOM 1617 O O . LEU A 1 205 ? 7.874 -2.591 -17.707 1.00 97.56 205 LEU A O 1
ATOM 1621 N N . VAL A 1 206 ? 7.197 -0.847 -18.945 1.00 97.06 206 VAL A N 1
ATOM 1622 C CA . VAL A 1 206 ? 8.318 -0.843 -19.882 1.00 97.06 206 VAL A CA 1
ATOM 1623 C C . VAL A 1 206 ? 9.129 0.430 -19.674 1.00 97.06 206 VAL A C 1
ATOM 1625 O O . VAL A 1 206 ? 8.592 1.531 -19.795 1.00 97.06 206 VAL A O 1
ATOM 1628 N N . PHE A 1 207 ? 10.413 0.271 -19.364 1.00 94.25 207 PHE A N 1
ATOM 1629 C CA . PHE A 1 207 ? 11.398 1.344 -19.383 1.00 94.25 207 PHE A CA 1
ATOM 1630 C C . PHE A 1 207 ? 12.174 1.322 -20.692 1.00 94.25 207 PHE A C 1
ATOM 1632 O O . PHE A 1 207 ? 12.699 0.275 -21.065 1.00 94.25 207 PHE A O 1
ATOM 1639 N N . SER A 1 208 ? 12.315 2.472 -21.344 1.00 88.38 208 SER A N 1
ATOM 1640 C CA . SER A 1 208 ? 13.401 2.686 -22.302 1.00 88.38 208 SER A CA 1
ATOM 1641 C C . SER A 1 208 ? 14.622 3.199 -21.551 1.00 88.38 208 SER A C 1
ATOM 1643 O O . SER A 1 208 ? 14.520 4.177 -20.810 1.00 88.38 208 SER A O 1
ATOM 1645 N N . TRP A 1 209 ? 15.770 2.552 -21.735 1.00 88.62 209 TRP A N 1
ATOM 1646 C CA . TRP A 1 209 ? 17.011 2.969 -21.089 1.00 88.62 209 TRP A CA 1
ATOM 1647 C C . TRP A 1 209 ? 18.209 2.755 -22.009 1.00 88.62 209 TRP A C 1
ATOM 1649 O O . TRP A 1 209 ? 18.292 1.748 -22.712 1.00 88.62 209 TRP A O 1
ATOM 1659 N N . VAL A 1 210 ? 19.173 3.670 -21.971 1.00 83.00 210 VAL A N 1
ATOM 1660 C CA . VAL A 1 210 ? 20.472 3.518 -22.637 1.00 83.00 210 VAL A CA 1
ATOM 1661 C C . VAL A 1 210 ? 21.582 4.020 -21.724 1.00 83.00 210 VAL A C 1
ATOM 1663 O O . VAL A 1 210 ? 21.412 4.988 -20.984 1.00 83.00 210 VAL A O 1
ATOM 1666 N N . ASP A 1 211 ? 22.746 3.383 -21.793 1.00 82.44 211 ASP A N 1
ATOM 1667 C CA . ASP A 1 211 ? 23.937 3.879 -21.116 1.00 82.44 211 ASP A CA 1
ATOM 1668 C C . ASP A 1 211 ? 24.549 5.039 -21.911 1.00 82.44 211 ASP A C 1
ATOM 1670 O O . ASP A 1 211 ? 25.330 4.846 -22.843 1.00 82.44 211 ASP A O 1
ATOM 1674 N N . GLY A 1 212 ? 24.196 6.268 -21.533 1.00 74.56 212 GLY A N 1
ATOM 1675 C CA . GLY A 1 212 ? 24.755 7.478 -22.140 1.00 74.56 212 GLY A CA 1
ATOM 1676 C C . GLY A 1 212 ? 26.267 7.643 -21.933 1.00 74.56 212 GLY A C 1
ATOM 1677 O O . GLY A 1 212 ? 26.895 8.421 -22.654 1.00 74.56 212 GLY A O 1
ATOM 1678 N N . SER A 1 213 ? 26.867 6.915 -20.984 1.00 74.50 213 SER A N 1
ATOM 1679 C CA . SER A 1 213 ? 28.310 6.965 -20.731 1.00 74.50 213 SER A CA 1
ATOM 1680 C C . SER A 1 213 ? 29.116 6.032 -21.643 1.00 74.50 213 SER A C 1
ATOM 1682 O O . SER A 1 213 ? 30.323 6.237 -21.807 1.00 74.50 213 SER A O 1
ATOM 1684 N N . ASP A 1 214 ? 28.458 5.065 -22.296 1.00 78.19 214 ASP A N 1
ATOM 1685 C CA . ASP A 1 214 ? 29.114 4.069 -23.141 1.00 78.19 214 ASP A CA 1
ATOM 1686 C C . ASP A 1 214 ? 29.756 4.741 -24.377 1.00 78.19 214 ASP A C 1
ATOM 1688 O O . ASP A 1 214 ? 29.056 5.289 -25.242 1.00 78.19 214 ASP A O 1
ATOM 1692 N N . PRO A 1 215 ? 31.101 4.730 -24.497 1.00 74.94 215 PRO A N 1
ATOM 1693 C CA . PRO A 1 215 ? 31.792 5.351 -25.621 1.00 74.94 215 PRO A CA 1
ATOM 1694 C C . PRO A 1 215 ? 31.452 4.681 -26.957 1.00 74.94 215 PRO A C 1
ATOM 1696 O O . PRO A 1 215 ? 31.418 5.364 -27.981 1.00 74.94 215 PRO A O 1
ATOM 1699 N N . VAL A 1 216 ? 31.154 3.378 -26.962 1.00 76.69 216 VAL A N 1
ATOM 1700 C CA . VAL A 1 216 ? 30.772 2.640 -28.172 1.00 76.69 216 VAL A CA 1
ATOM 1701 C C . VAL A 1 216 ? 29.383 3.072 -28.630 1.00 76.69 216 VAL A C 1
ATOM 1703 O O . VAL A 1 216 ? 29.184 3.341 -29.815 1.00 76.69 216 VAL A O 1
ATOM 1706 N N . PHE A 1 217 ? 28.434 3.200 -27.702 1.00 74.31 217 PHE A N 1
ATOM 1707 C CA . PHE A 1 217 ? 27.096 3.717 -27.993 1.00 74.31 217 PHE A CA 1
ATOM 1708 C C . PHE A 1 217 ? 27.150 5.146 -28.549 1.00 74.31 217 PHE A C 1
ATOM 1710 O O . PHE A 1 217 ? 26.542 5.425 -29.584 1.00 74.31 217 PHE A O 1
ATOM 1717 N N . ARG A 1 218 ? 27.929 6.038 -27.918 1.00 75.25 218 ARG A N 1
ATOM 1718 C CA . ARG A 1 218 ? 28.102 7.425 -28.384 1.00 75.25 218 ARG A CA 1
ATOM 1719 C C . ARG A 1 218 ? 28.719 7.498 -29.778 1.00 75.25 218 ARG A C 1
ATOM 1721 O O . ARG A 1 218 ? 28.214 8.242 -30.614 1.00 75.25 218 ARG A O 1
ATOM 1728 N N . ALA A 1 219 ? 29.755 6.703 -30.048 1.00 76.62 219 ALA A N 1
ATOM 1729 C CA . ALA A 1 219 ? 30.390 6.653 -31.363 1.00 76.62 219 ALA A CA 1
ATOM 1730 C C . ALA A 1 219 ? 29.420 6.166 -32.455 1.00 76.62 219 ALA A C 1
ATOM 1732 O O . ALA A 1 219 ? 29.341 6.779 -33.518 1.00 76.62 219 ALA A O 1
ATOM 1733 N N . ARG A 1 220 ? 28.633 5.112 -32.185 1.00 75.31 220 ARG A N 1
ATOM 1734 C CA . ARG A 1 220 ? 27.620 4.603 -33.130 1.00 75.31 220 ARG A CA 1
ATOM 1735 C C . ARG A 1 220 ? 26.501 5.618 -33.380 1.00 75.31 220 ARG A C 1
ATOM 1737 O O . ARG A 1 220 ? 26.128 5.838 -34.531 1.00 75.31 220 ARG A O 1
ATOM 1744 N N . ARG A 1 221 ? 26.011 6.274 -32.322 1.00 75.06 221 ARG A N 1
ATOM 1745 C CA . ARG A 1 221 ? 24.991 7.327 -32.419 1.00 75.06 221 ARG A CA 1
ATOM 1746 C C . ARG A 1 221 ? 25.491 8.518 -33.232 1.00 75.06 221 ARG A C 1
ATOM 1748 O O . ARG A 1 221 ? 24.793 8.955 -34.140 1.00 75.06 221 ARG A O 1
ATOM 1755 N N . ALA A 1 222 ? 26.701 9.004 -32.959 1.00 75.31 222 ALA A N 1
ATOM 1756 C CA . ALA A 1 222 ? 27.307 10.103 -33.709 1.00 75.31 222 ALA A CA 1
ATOM 1757 C C . ALA A 1 222 ? 27.508 9.750 -35.195 1.00 75.31 222 ALA A C 1
ATOM 1759 O O . ALA A 1 222 ? 27.232 10.576 -36.061 1.00 75.31 222 ALA A O 1
ATOM 1760 N N . ALA A 1 223 ? 27.917 8.514 -35.503 1.00 74.06 223 ALA A N 1
ATOM 1761 C CA . ALA A 1 223 ? 28.107 8.049 -36.877 1.00 74.06 223 ALA A CA 1
ATOM 1762 C C . ALA A 1 223 ? 26.798 7.949 -37.686 1.00 74.06 223 ALA A C 1
ATOM 1764 O O . ALA A 1 223 ? 26.826 8.184 -38.889 1.00 74.06 223 ALA A O 1
ATOM 1765 N N . GLN A 1 224 ? 25.662 7.627 -37.054 1.00 68.50 224 GLN A N 1
ATOM 1766 C CA . GLN A 1 224 ? 24.346 7.654 -37.713 1.00 68.50 224 GLN A CA 1
ATOM 1767 C C . GLN A 1 224 ? 23.733 9.064 -37.764 1.00 68.50 224 GLN A C 1
ATOM 1769 O O . GLN A 1 224 ? 23.053 9.405 -38.729 1.00 68.50 224 GLN A O 1
ATOM 1774 N N . MET A 1 225 ? 23.967 9.897 -36.742 1.00 64.06 225 MET A N 1
ATOM 1775 C CA . MET A 1 225 ? 23.431 11.263 -36.677 1.00 64.06 225 MET A CA 1
ATOM 1776 C C . MET A 1 225 ? 24.202 12.268 -37.543 1.00 64.06 225 MET A C 1
ATOM 1778 O O . MET A 1 225 ? 23.642 13.304 -37.873 1.00 64.06 225 MET A O 1
ATOM 1782 N N . SER A 1 226 ? 25.428 11.966 -37.984 1.00 56.69 226 SER A N 1
ATOM 1783 C CA . SER A 1 226 ? 26.203 12.811 -38.914 1.00 56.69 226 SER A CA 1
ATOM 1784 C C . SER A 1 226 ? 25.564 12.974 -40.305 1.00 56.69 226 SER A C 1
ATOM 1786 O O . SER A 1 226 ? 26.007 13.810 -41.088 1.00 56.69 226 SER A O 1
ATOM 1788 N N . GLN A 1 227 ? 24.504 12.216 -40.608 1.00 50.81 227 GLN A N 1
ATOM 1789 C CA . GLN A 1 227 ? 23.675 12.372 -41.809 1.00 50.81 227 GLN A CA 1
ATOM 1790 C C . GLN A 1 227 ? 22.508 13.369 -41.635 1.00 50.81 227 GLN A C 1
ATOM 1792 O O . GLN A 1 227 ? 21.806 13.649 -42.604 1.00 50.81 227 GLN A O 1
ATOM 1797 N N . TYR A 1 228 ? 22.306 13.932 -40.437 1.00 45.50 228 TYR A N 1
ATOM 1798 C CA . TYR A 1 228 ? 21.285 14.941 -40.134 1.00 45.50 228 TYR A CA 1
ATOM 1799 C C . TYR A 1 228 ? 21.927 16.148 -39.432 1.00 45.50 228 TYR A C 1
ATOM 1801 O O . TYR A 1 228 ? 22.673 15.994 -38.470 1.00 45.50 228 TYR A O 1
ATOM 1809 N N . VAL A 1 229 ? 21.638 17.370 -39.895 1.00 38.03 229 VAL A N 1
ATOM 1810 C CA . VAL A 1 229 ? 22.149 18.603 -39.270 1.00 38.03 229 VAL A CA 1
ATOM 1811 C C . VAL A 1 229 ? 21.524 18.753 -37.881 1.00 38.03 229 VAL A C 1
ATOM 1813 O O . VAL A 1 229 ? 20.338 19.056 -37.754 1.00 38.03 229 VAL A O 1
ATOM 1816 N N . VAL A 1 230 ? 22.316 18.521 -36.836 1.00 42.38 230 VAL A N 1
ATOM 1817 C CA . VAL A 1 230 ? 21.932 18.783 -35.445 1.00 42.38 230 VAL A CA 1
ATOM 1818 C C . VAL A 1 230 ? 22.237 20.255 -35.150 1.00 42.38 230 VAL A C 1
ATOM 1820 O O . VAL A 1 230 ? 23.356 20.705 -35.375 1.00 42.38 230 VAL A O 1
ATOM 1823 N N . GLY A 1 231 ? 21.238 21.020 -34.700 1.00 36.47 231 GLY A N 1
ATOM 1824 C CA . GLY A 1 231 ? 21.421 22.420 -34.303 1.00 36.47 231 GLY A CA 1
ATOM 1825 C C . GLY A 1 231 ? 22.355 22.566 -33.096 1.00 36.47 231 GLY A C 1
ATOM 1826 O O . GLY A 1 231 ? 22.352 21.721 -32.201 1.00 36.47 231 GLY A O 1
ATOM 1827 N N . GLU A 1 232 ? 23.143 23.645 -33.083 1.00 38.03 232 GLU A N 1
ATOM 1828 C CA . GLU A 1 232 ? 24.099 23.989 -32.024 1.00 38.03 232 GLU A CA 1
ATOM 1829 C C . GLU A 1 232 ? 23.413 24.098 -30.652 1.00 38.03 232 GLU A C 1
ATOM 1831 O O . GLU A 1 232 ? 22.593 24.983 -30.407 1.00 38.03 232 GLU A O 1
ATOM 1836 N N . GLY A 1 233 ? 23.755 23.183 -29.744 1.00 40.84 233 GLY A N 1
ATOM 1837 C CA . GLY A 1 233 ? 23.280 23.208 -28.358 1.00 40.84 233 GLY A CA 1
ATOM 1838 C C . GLY A 1 233 ? 23.646 21.991 -27.501 1.00 40.84 233 GLY A C 1
ATOM 1839 O O . GLY A 1 233 ? 23.179 21.900 -26.368 1.00 40.84 233 GLY A O 1
ATOM 1840 N N . ASP A 1 234 ? 24.453 21.052 -28.008 1.00 41.78 234 ASP A N 1
ATOM 1841 C CA . ASP A 1 234 ? 24.683 19.743 -27.370 1.00 41.78 234 ASP A CA 1
ATOM 1842 C C . ASP A 1 234 ? 25.934 19.671 -26.459 1.00 41.78 234 ASP A C 1
ATOM 1844 O O . ASP A 1 234 ? 26.181 18.638 -25.840 1.00 41.78 234 ASP A O 1
ATOM 1848 N N . ASP A 1 235 ? 26.674 20.773 -26.282 1.00 39.69 235 ASP A N 1
ATOM 1849 C CA . ASP A 1 235 ? 27.922 20.836 -25.492 1.00 39.69 235 ASP A CA 1
ATOM 1850 C C . ASP A 1 235 ? 27.714 21.240 -24.017 1.00 39.69 235 ASP A C 1
ATOM 1852 O O . ASP A 1 235 ? 28.416 22.087 -23.464 1.00 39.69 235 ASP A O 1
ATOM 1856 N N . ALA A 1 236 ? 26.747 20.627 -23.332 1.00 40.88 236 ALA A N 1
ATOM 1857 C CA . ALA A 1 236 ? 26.620 20.784 -21.882 1.00 40.88 236 ALA A CA 1
ATOM 1858 C C . ALA A 1 236 ? 27.132 19.533 -21.148 1.00 40.88 236 ALA A C 1
ATOM 1860 O O . ALA A 1 236 ? 26.463 18.496 -21.131 1.00 40.88 236 ALA A O 1
ATOM 1861 N N . GLU A 1 237 ? 28.266 19.662 -20.439 1.00 36.59 237 GLU A N 1
ATOM 1862 C CA . GLU A 1 237 ? 28.821 18.663 -19.496 1.00 36.59 237 GLU A CA 1
ATOM 1863 C C . GLU A 1 237 ? 27.770 18.085 -18.520 1.00 36.59 237 GLU A C 1
ATOM 1865 O O . GLU A 1 237 ? 27.920 16.976 -18.006 1.00 36.59 237 GLU A O 1
ATOM 1870 N N . ALA A 1 238 ? 26.667 18.805 -18.294 1.00 39.69 238 ALA A N 1
ATOM 1871 C CA . ALA A 1 238 ? 25.545 18.397 -17.457 1.00 39.69 238 ALA A CA 1
ATOM 1872 C C . ALA A 1 238 ? 24.832 17.108 -17.920 1.00 39.69 238 ALA A C 1
ATOM 1874 O O . ALA A 1 238 ? 24.297 16.401 -17.068 1.00 39.69 238 ALA A O 1
ATOM 1875 N N . ARG A 1 239 ? 24.854 16.754 -19.218 1.00 40.88 239 ARG A N 1
ATOM 1876 C CA . ARG A 1 239 ? 24.289 15.479 -19.723 1.00 40.88 239 ARG A CA 1
ATOM 1877 C C . ARG A 1 239 ? 25.236 14.277 -19.579 1.00 40.88 239 ARG A C 1
ATOM 1879 O O . ARG A 1 239 ? 24.818 13.147 -19.799 1.00 40.88 239 ARG A O 1
ATOM 1886 N N . ILE A 1 240 ? 26.502 14.498 -19.214 1.00 39.62 240 ILE A N 1
ATOM 1887 C CA . ILE A 1 240 ? 27.537 13.446 -19.138 1.00 39.62 240 ILE A CA 1
ATOM 1888 C C . ILE A 1 240 ? 27.544 12.758 -17.758 1.00 39.62 240 ILE A C 1
ATOM 1890 O O . ILE A 1 240 ? 28.105 11.674 -17.590 1.00 39.62 240 ILE A O 1
ATOM 1894 N N . ARG A 1 241 ? 26.873 13.334 -16.751 1.00 44.44 241 ARG A N 1
ATOM 1895 C CA . ARG A 1 241 ? 26.716 12.704 -15.435 1.00 44.44 241 ARG A CA 1
ATOM 1896 C C . ARG A 1 241 ? 25.546 11.723 -15.468 1.00 44.44 241 ARG A C 1
ATOM 1898 O O . ARG A 1 241 ? 24.396 12.123 -15.393 1.00 44.44 241 ARG A O 1
ATOM 1905 N N . GLN A 1 242 ? 25.843 10.430 -15.530 1.00 55.88 242 GLN A N 1
ATOM 1906 C CA . GLN A 1 242 ? 24.867 9.377 -15.253 1.00 55.88 242 GLN A CA 1
ATOM 1907 C C . GLN A 1 242 ? 24.483 9.446 -13.762 1.00 55.88 242 GLN A C 1
ATOM 1909 O O . GLN A 1 242 ? 25.284 9.098 -12.895 1.00 55.88 242 GLN A O 1
ATOM 1914 N N . ILE A 1 243 ? 23.278 9.930 -13.440 1.00 62.31 243 ILE A N 1
ATOM 1915 C CA . ILE A 1 243 ? 22.817 10.158 -12.049 1.00 62.31 243 ILE A CA 1
ATOM 1916 C C . ILE A 1 243 ? 22.118 8.906 -11.472 1.00 62.31 243 ILE A C 1
ATOM 1918 O O . ILE A 1 243 ? 21.311 8.989 -10.551 1.00 62.31 243 ILE A O 1
ATOM 1922 N N . ASP A 1 244 ? 22.445 7.703 -11.961 1.00 79.50 244 ASP A N 1
ATOM 1923 C CA . ASP A 1 244 ? 21.789 6.458 -11.523 1.00 79.50 244 ASP A CA 1
ATOM 1924 C C . ASP A 1 244 ? 20.241 6.520 -11.699 1.00 79.50 244 ASP A C 1
ATOM 1926 O O . ASP A 1 244 ? 19.495 5.929 -10.921 1.00 79.50 244 ASP A O 1
ATOM 1930 N N . GLU A 1 245 ? 19.720 7.242 -12.696 1.00 85.81 245 GLU A N 1
ATOM 1931 C CA . GLU A 1 245 ? 18.280 7.553 -12.838 1.00 85.81 245 GLU A CA 1
ATOM 1932 C C . GLU A 1 245 ? 17.405 6.291 -12.845 1.00 85.81 245 GLU A C 1
ATOM 1934 O O . GLU A 1 245 ? 16.557 6.127 -11.963 1.00 85.81 245 GLU A O 1
ATOM 1939 N N . LEU A 1 246 ? 17.734 5.305 -13.687 1.00 90.06 246 LEU A N 1
ATOM 1940 C CA . LEU A 1 246 ? 17.062 4.001 -13.714 1.00 90.06 246 LEU A CA 1
ATOM 1941 C C . LEU A 1 246 ? 16.986 3.323 -12.328 1.00 90.06 246 LEU A C 1
ATOM 1943 O O . LEU A 1 246 ? 15.974 2.713 -11.975 1.00 90.06 246 LEU A O 1
ATOM 1947 N N . LYS A 1 247 ? 18.025 3.449 -11.493 1.00 90.62 247 LYS A N 1
ATOM 1948 C CA . LYS A 1 247 ? 18.052 2.886 -10.128 1.00 90.62 247 LYS A CA 1
ATOM 1949 C C . LYS A 1 247 ? 16.994 3.533 -9.247 1.00 90.62 247 LYS A C 1
ATOM 1951 O O . LYS A 1 247 ? 16.325 2.845 -8.472 1.00 90.62 247 LYS A O 1
ATOM 1956 N N . TYR A 1 248 ? 16.855 4.853 -9.328 1.00 89.31 248 TYR A N 1
ATOM 1957 C CA . TYR A 1 248 ? 15.842 5.589 -8.578 1.00 89.31 248 TYR A CA 1
ATOM 1958 C C . TYR A 1 248 ? 14.440 5.369 -9.162 1.00 89.31 248 TYR A C 1
ATOM 1960 O O . TYR A 1 248 ? 13.492 5.245 -8.383 1.00 89.31 248 TYR A O 1
ATOM 1968 N N . ALA A 1 249 ? 14.308 5.209 -10.481 1.00 92.38 249 ALA A N 1
ATOM 1969 C CA . ALA A 1 249 ? 13.044 4.920 -11.153 1.00 92.38 249 ALA A CA 1
ATOM 1970 C C . ALA A 1 249 ? 12.491 3.568 -10.695 1.00 92.38 249 ALA A C 1
ATOM 1972 O O . ALA A 1 249 ? 11.385 3.513 -10.150 1.00 92.38 249 ALA A O 1
ATOM 1973 N N . LEU A 1 250 ? 13.307 2.508 -10.754 1.00 93.00 250 LEU A N 1
ATOM 1974 C CA . LEU A 1 250 ? 12.952 1.171 -10.261 1.00 93.00 250 LEU A CA 1
ATOM 1975 C C . LEU A 1 250 ? 12.584 1.176 -8.769 1.00 93.00 250 LEU A C 1
ATOM 1977 O O . LEU A 1 250 ? 11.596 0.559 -8.362 1.00 93.00 250 LEU A O 1
ATOM 1981 N N . ARG A 1 251 ? 13.335 1.909 -7.936 1.00 89.75 251 ARG A N 1
ATOM 1982 C CA . ARG A 1 251 ? 13.008 2.067 -6.507 1.00 89.75 251 ARG A CA 1
ATOM 1983 C C . ARG A 1 251 ? 11.669 2.769 -6.302 1.00 89.75 251 ARG A C 1
ATOM 1985 O O . ARG A 1 251 ? 10.901 2.352 -5.436 1.00 89.75 251 ARG A O 1
ATOM 1992 N N . SER A 1 252 ? 11.370 3.798 -7.094 1.00 91.31 252 SER A N 1
ATOM 1993 C CA . SER A 1 252 ? 10.096 4.516 -7.017 1.00 91.31 252 SER A CA 1
ATOM 1994 C C . SER A 1 252 ? 8.913 3.611 -7.380 1.00 91.31 252 SER A C 1
ATOM 1996 O O . SER A 1 252 ? 7.913 3.611 -6.661 1.00 91.31 252 SER A O 1
ATOM 1998 N N . VAL A 1 253 ? 9.056 2.763 -8.409 1.00 93.12 253 VAL A N 1
ATOM 1999 C CA . VAL A 1 253 ? 8.052 1.756 -8.797 1.00 93.12 253 VAL A CA 1
ATOM 2000 C C . VAL A 1 253 ? 7.796 0.801 -7.637 1.00 93.12 253 VAL A C 1
ATOM 2002 O O . VAL A 1 253 ? 6.653 0.655 -7.204 1.00 93.12 253 VAL A O 1
ATOM 2005 N N . ASN A 1 254 ? 8.860 0.224 -7.069 1.00 90.25 254 ASN A N 1
ATOM 2006 C CA . ASN A 1 254 ? 8.752 -0.696 -5.936 1.00 90.25 254 ASN A CA 1
ATOM 2007 C C . ASN A 1 254 ? 8.046 -0.053 -4.726 1.00 90.25 254 ASN A C 1
ATOM 2009 O O . ASN A 1 254 ? 7.243 -0.692 -4.051 1.00 90.25 254 ASN A O 1
ATOM 2013 N N . MET A 1 255 ? 8.307 1.229 -4.455 1.00 87.75 255 MET A N 1
ATOM 2014 C CA . MET A 1 255 ? 7.716 1.936 -3.314 1.00 87.75 255 MET A CA 1
ATOM 2015 C C . MET A 1 255 ? 6.264 2.375 -3.530 1.00 87.75 255 MET A C 1
ATOM 2017 O O . MET A 1 255 ? 5.503 2.449 -2.560 1.00 87.75 255 MET A O 1
ATOM 2021 N N . PHE A 1 256 ? 5.883 2.727 -4.759 1.00 90.12 256 PHE A N 1
ATOM 2022 C CA . PHE A 1 256 ? 4.667 3.505 -5.008 1.00 90.12 256 PHE A CA 1
ATOM 2023 C C . PHE A 1 256 ? 3.686 2.892 -6.005 1.00 90.12 256 PHE A C 1
ATOM 2025 O O . PHE A 1 256 ? 2.522 3.298 -6.006 1.00 90.12 256 PHE A O 1
ATOM 2032 N N . ALA A 1 257 ? 4.107 1.899 -6.784 1.00 92.81 257 ALA A N 1
ATOM 2033 C CA . ALA A 1 257 ? 3.263 1.160 -7.715 1.00 92.81 257 ALA A CA 1
ATOM 2034 C C . ALA A 1 257 ? 3.414 -0.364 -7.513 1.00 92.81 257 ALA A C 1
ATOM 2036 O O . ALA A 1 257 ? 3.764 -1.084 -8.445 1.00 92.81 257 ALA A O 1
ATOM 2037 N N . PRO A 1 258 ? 3.126 -0.899 -6.306 1.00 90.25 258 PRO A N 1
ATOM 2038 C CA . PRO A 1 258 ? 3.341 -2.318 -5.995 1.00 90.25 258 PRO A CA 1
ATOM 2039 C C . PRO A 1 258 ? 2.433 -3.278 -6.787 1.00 90.25 258 PRO A C 1
ATOM 2041 O O . PRO A 1 258 ? 2.630 -4.489 -6.737 1.00 90.25 258 PRO A O 1
ATOM 2044 N N . TRP A 1 259 ? 1.431 -2.745 -7.493 1.00 91.75 259 TRP A N 1
ATOM 2045 C CA . TRP A 1 259 ? 0.528 -3.478 -8.382 1.00 91.75 259 TRP A CA 1
ATOM 2046 C C . TRP A 1 259 ? 1.138 -3.773 -9.761 1.00 91.75 259 TRP A C 1
ATOM 2048 O O . TRP A 1 259 ? 0.541 -4.531 -10.517 1.00 91.75 259 TRP A O 1
ATOM 2058 N N . ILE A 1 260 ? 2.315 -3.221 -10.087 1.00 95.62 260 ILE A N 1
ATOM 2059 C CA . ILE A 1 260 ? 3.061 -3.605 -11.292 1.00 95.62 260 ILE A CA 1
ATOM 2060 C C . ILE A 1 260 ? 3.529 -5.060 -11.161 1.00 95.62 260 ILE A C 1
ATOM 2062 O O . ILE A 1 260 ? 4.206 -5.446 -10.194 1.00 95.62 260 ILE A O 1
ATOM 2066 N N . ARG A 1 261 ? 3.154 -5.870 -12.153 1.00 96.12 261 ARG A N 1
ATOM 2067 C CA . ARG A 1 261 ? 3.435 -7.305 -12.205 1.00 96.12 261 ARG A CA 1
ATOM 2068 C C . ARG A 1 261 ? 4.889 -7.559 -12.597 1.00 96.12 261 ARG A C 1
ATOM 2070 O O . ARG A 1 261 ? 5.633 -8.116 -11.783 1.00 96.12 261 ARG A O 1
ATOM 2077 N N . ARG A 1 262 ? 5.300 -7.125 -13.795 1.00 97.31 262 ARG A N 1
ATOM 2078 C CA . ARG A 1 262 ? 6.679 -7.209 -14.311 1.00 97.31 262 ARG A CA 1
ATOM 2079 C C . ARG A 1 262 ? 7.156 -5.867 -14.860 1.00 97.31 262 ARG A C 1
ATOM 2081 O O . ARG A 1 262 ? 6.363 -5.014 -15.248 1.00 97.31 262 ARG A O 1
ATOM 2088 N N . ILE A 1 263 ? 8.472 -5.702 -14.880 1.00 97.62 263 ILE A N 1
ATOM 2089 C CA . ILE A 1 263 ? 9.177 -4.554 -15.437 1.00 97.62 263 ILE A CA 1
ATOM 2090 C C . ILE A 1 263 ? 10.062 -5.062 -16.575 1.00 97.62 263 ILE A C 1
ATOM 2092 O O . ILE A 1 263 ? 10.922 -5.916 -16.360 1.00 97.62 263 ILE A O 1
ATOM 2096 N N . PHE A 1 264 ? 9.869 -4.520 -17.767 1.00 97.19 264 PHE A N 1
ATOM 2097 C CA . PHE A 1 264 ? 10.707 -4.762 -18.930 1.00 97.19 264 PHE A CA 1
ATOM 2098 C C . PHE A 1 264 ? 11.598 -3.545 -19.149 1.00 97.19 264 PHE A C 1
ATOM 2100 O O . PHE A 1 264 ? 11.121 -2.416 -19.099 1.00 97.19 264 PHE A O 1
ATOM 2107 N N . ILE A 1 265 ? 12.890 -3.754 -19.360 1.00 95.62 265 ILE A N 1
ATOM 2108 C CA . ILE A 1 265 ? 13.841 -2.682 -19.658 1.00 95.62 265 ILE A CA 1
ATOM 2109 C C . ILE A 1 265 ? 14.301 -2.897 -21.094 1.00 95.62 265 ILE A C 1
ATOM 2111 O O . ILE A 1 265 ? 15.124 -3.775 -21.355 1.00 95.62 265 ILE A O 1
ATOM 2115 N N . ALA A 1 266 ? 13.725 -2.130 -22.015 1.00 93.12 266 ALA A N 1
ATOM 2116 C CA . ALA A 1 266 ? 14.097 -2.112 -23.420 1.00 93.12 266 ALA A CA 1
ATOM 2117 C C . ALA A 1 266 ? 15.422 -1.353 -23.571 1.00 93.12 266 ALA A C 1
ATOM 2119 O O . ALA A 1 266 ? 15.482 -0.136 -23.366 1.00 93.12 266 ALA A O 1
ATOM 2120 N N . THR A 1 267 ? 16.498 -2.086 -23.863 1.00 89.19 267 THR A N 1
ATOM 2121 C CA . THR A 1 267 ? 17.848 -1.525 -23.970 1.00 89.19 267 THR A CA 1
ATOM 2122 C C . THR A 1 267 ? 18.794 -2.413 -24.777 1.00 89.19 267 THR A C 1
ATOM 2124 O O . THR A 1 267 ? 18.851 -3.631 -24.595 1.00 89.19 267 THR A O 1
ATOM 2127 N N . ASP A 1 268 ? 19.632 -1.787 -25.601 1.00 86.56 268 ASP A N 1
ATOM 2128 C CA . ASP A 1 268 ? 20.772 -2.439 -26.262 1.00 86.56 268 ASP A CA 1
ATOM 2129 C C . ASP A 1 268 ? 22.092 -2.245 -25.493 1.00 86.56 268 ASP A C 1
ATOM 2131 O O . ASP A 1 268 ? 23.123 -2.819 -25.845 1.00 86.56 268 ASP A O 1
ATOM 2135 N N . SER A 1 269 ? 22.068 -1.496 -24.387 1.00 86.12 269 SER A N 1
ATOM 2136 C CA . SER A 1 269 ? 23.223 -1.300 -23.506 1.00 86.12 269 SER A CA 1
ATOM 2137 C C . SER A 1 269 ? 23.436 -2.495 -22.574 1.00 86.12 269 SER A C 1
ATOM 2139 O O . SER A 1 269 ? 22.520 -3.271 -22.293 1.00 86.12 269 SER A O 1
ATOM 2141 N N . ALA A 1 270 ? 24.658 -2.682 -22.077 1.00 86.50 270 ALA A N 1
ATOM 2142 C CA . ALA A 1 270 ? 24.899 -3.674 -21.033 1.00 86.50 270 ALA A CA 1
ATOM 2143 C C . ALA A 1 270 ? 24.105 -3.301 -19.761 1.00 86.50 270 ALA A C 1
ATOM 2145 O O . ALA A 1 270 ? 24.086 -2.124 -19.393 1.00 86.50 270 ALA A O 1
ATOM 2146 N N . PRO A 1 271 ? 23.458 -4.262 -19.072 1.00 88.06 271 PRO A N 1
ATOM 2147 C CA . PRO A 1 271 ? 22.769 -3.974 -17.819 1.00 88.06 271 PRO A CA 1
ATOM 2148 C C . PRO A 1 271 ? 23.717 -3.338 -16.785 1.00 88.06 271 PRO A C 1
ATOM 2150 O O . PRO A 1 271 ? 24.864 -3.784 -16.659 1.00 88.06 271 PRO A O 1
ATOM 2153 N N . PRO A 1 272 ? 23.273 -2.325 -16.016 1.00 87.94 272 PRO A N 1
ATOM 2154 C CA . PRO A 1 272 ? 24.120 -1.698 -15.008 1.00 87.94 272 PRO A CA 1
ATOM 2155 C C . PRO A 1 272 ? 24.603 -2.699 -13.954 1.00 87.94 272 PRO A C 1
ATOM 2157 O O . PRO A 1 272 ? 23.817 -3.489 -13.440 1.00 87.94 272 PRO A O 1
ATOM 2160 N N . ARG A 1 273 ? 25.871 -2.608 -13.528 1.00 89.12 273 ARG A N 1
ATOM 2161 C CA . ARG A 1 273 ? 26.466 -3.533 -12.534 1.00 89.12 273 ARG A CA 1
ATOM 2162 C C . ARG A 1 273 ? 25.737 -3.577 -11.186 1.00 89.12 273 ARG A C 1
ATOM 2164 O O . ARG A 1 273 ? 25.875 -4.543 -10.446 1.00 89.12 273 ARG A O 1
ATOM 2171 N N . TRP A 1 274 ? 25.015 -2.513 -10.832 1.00 89.69 274 TRP A N 1
ATOM 2172 C CA . TRP A 1 274 ? 24.239 -2.448 -9.592 1.00 89.69 274 TRP A CA 1
ATOM 2173 C C . TRP A 1 274 ? 22.884 -3.162 -9.691 1.00 89.69 274 TRP A C 1
ATOM 2175 O O . TRP A 1 274 ? 22.249 -3.380 -8.656 1.00 89.69 274 TRP A O 1
ATOM 2185 N N . LEU A 1 275 ? 22.415 -3.477 -10.902 1.00 91.00 275 LEU A N 1
ATOM 2186 C CA . LEU A 1 275 ? 21.150 -4.157 -11.134 1.00 91.00 275 LEU A CA 1
ATOM 2187 C C . LEU A 1 275 ? 21.365 -5.659 -10.950 1.00 91.00 275 LEU A C 1
ATOM 2189 O O . LEU A 1 275 ? 21.912 -6.332 -11.814 1.00 91.00 275 LEU A O 1
ATOM 2193 N N . ALA A 1 276 ? 20.954 -6.167 -9.792 1.00 89.88 276 ALA A N 1
ATOM 2194 C CA . ALA A 1 276 ? 20.946 -7.598 -9.528 1.00 89.88 276 ALA A CA 1
ATOM 2195 C C . ALA A 1 276 ? 19.814 -8.294 -10.298 1.00 89.88 276 ALA A C 1
ATOM 2197 O O . ALA A 1 276 ? 18.763 -7.690 -10.543 1.00 89.88 276 ALA A O 1
ATOM 2198 N N . ASP A 1 277 ? 20.003 -9.580 -10.597 1.00 90.81 277 ASP A N 1
ATOM 2199 C CA . ASP A 1 277 ? 18.956 -10.420 -11.173 1.00 90.81 277 ASP A CA 1
ATOM 2200 C C . ASP A 1 277 ? 17.719 -10.433 -10.269 1.00 90.81 277 ASP A C 1
ATOM 2202 O O . ASP A 1 277 ? 17.801 -10.643 -9.054 1.00 90.81 277 ASP A O 1
ATOM 2206 N N . HIS A 1 278 ? 16.552 -10.192 -10.865 1.00 92.62 278 HIS A N 1
ATOM 2207 C CA . HIS A 1 278 ? 15.296 -10.105 -10.133 1.00 92.62 278 HIS A CA 1
ATOM 2208 C C . HIS A 1 278 ? 14.149 -10.714 -10.949 1.00 92.62 278 HIS A C 1
ATOM 2210 O O . HIS A 1 278 ? 13.962 -10.330 -12.101 1.00 92.62 278 HIS A O 1
ATOM 2216 N N . PRO A 1 279 ? 13.298 -11.582 -10.368 1.00 93.44 279 PRO A N 1
ATOM 2217 C CA . PRO A 1 279 ? 12.275 -12.324 -11.118 1.00 93.44 279 PRO A CA 1
ATOM 2218 C C . PRO A 1 279 ? 11.207 -11.438 -11.778 1.00 93.44 279 PRO A C 1
ATOM 2220 O O . PRO A 1 279 ? 10.547 -11.857 -12.724 1.00 93.44 279 PRO A O 1
ATOM 2223 N N . LYS A 1 280 ? 11.017 -10.207 -11.283 1.00 94.62 280 LYS A N 1
ATOM 2224 C CA . LYS A 1 280 ? 10.107 -9.225 -11.898 1.00 94.62 280 LYS A CA 1
ATOM 2225 C C . LYS A 1 280 ? 10.747 -8.367 -12.990 1.00 94.62 280 LYS A C 1
ATOM 2227 O O . LYS A 1 280 ? 10.008 -7.625 -13.622 1.00 94.62 280 LYS A O 1
ATOM 2232 N N . ILE A 1 281 ? 12.067 -8.397 -13.172 1.00 96.31 281 ILE A N 1
ATOM 2233 C CA . ILE A 1 281 ? 12.769 -7.523 -14.120 1.00 96.31 281 ILE A CA 1
ATOM 2234 C C . ILE A 1 281 ? 13.241 -8.364 -15.302 1.00 96.31 281 ILE A C 1
ATOM 2236 O O . ILE A 1 281 ? 13.817 -9.433 -15.127 1.00 96.31 281 ILE A O 1
ATOM 2240 N N . THR A 1 282 ? 12.983 -7.895 -16.515 1.00 96.56 282 THR A N 1
ATOM 2241 C CA . THR A 1 282 ? 13.422 -8.549 -17.749 1.00 96.56 282 THR A CA 1
ATOM 2242 C C . THR A 1 282 ? 14.090 -7.510 -18.639 1.00 96.56 282 THR A C 1
ATOM 2244 O O . THR A 1 282 ? 13.484 -6.496 -18.968 1.00 96.56 282 THR A O 1
ATOM 2247 N N . ILE A 1 283 ? 15.349 -7.743 -19.005 1.00 95.19 283 ILE A N 1
ATOM 2248 C CA . ILE A 1 283 ? 16.047 -6.923 -19.999 1.00 95.19 283 ILE A CA 1
ATOM 2249 C C . ILE A 1 283 ? 15.623 -7.407 -21.385 1.00 95.19 283 ILE A C 1
ATOM 2251 O O . ILE A 1 283 ? 15.598 -8.614 -21.615 1.00 95.19 283 ILE A O 1
ATOM 2255 N N . VAL A 1 284 ? 15.285 -6.484 -22.282 1.00 94.44 284 VAL A N 1
ATOM 2256 C CA . VAL A 1 284 ? 14.806 -6.795 -23.634 1.00 94.44 284 VAL A CA 1
ATOM 2257 C C . VAL A 1 284 ? 15.639 -6.032 -24.655 1.00 94.44 284 VAL A C 1
ATOM 2259 O O . VAL A 1 284 ? 15.776 -4.812 -24.542 1.00 94.44 284 VAL A O 1
ATOM 2262 N N . ARG A 1 285 ? 16.192 -6.737 -25.647 1.00 91.94 285 ARG A N 1
ATOM 2263 C CA . ARG A 1 285 ? 16.947 -6.113 -26.742 1.00 91.94 285 ARG A CA 1
ATOM 2264 C C . ARG A 1 285 ? 16.009 -5.586 -27.818 1.00 91.94 285 ARG A C 1
ATOM 2266 O O . ARG A 1 285 ? 14.878 -6.060 -27.947 1.00 91.94 285 ARG A O 1
ATOM 2273 N N . ALA A 1 286 ? 16.472 -4.634 -28.627 1.00 88.94 286 ALA A N 1
ATOM 2274 C CA . ALA A 1 286 ? 15.710 -4.155 -29.780 1.00 88.94 286 ALA A CA 1
ATOM 2275 C C . ALA A 1 286 ? 15.343 -5.300 -30.744 1.00 88.94 286 ALA A C 1
ATOM 2277 O O . ALA A 1 286 ? 14.203 -5.402 -31.192 1.00 88.94 286 ALA A O 1
ATOM 2278 N N . GLU A 1 287 ? 16.264 -6.236 -30.978 1.00 90.00 287 GLU A N 1
ATOM 2279 C CA . GLU A 1 287 ? 16.062 -7.401 -31.856 1.00 90.00 287 GLU A CA 1
ATOM 2280 C C . GLU A 1 287 ? 14.971 -8.389 -31.401 1.00 90.00 287 GLU A C 1
ATOM 2282 O O . GLU A 1 287 ? 14.513 -9.205 -32.211 1.00 90.00 287 GLU A O 1
ATOM 2287 N N . ASP A 1 288 ? 14.552 -8.310 -30.133 1.00 90.88 288 ASP A N 1
ATOM 2288 C CA . ASP A 1 288 ? 13.530 -9.180 -29.542 1.00 90.88 288 ASP A CA 1
ATOM 2289 C C . ASP A 1 288 ? 12.100 -8.672 -29.778 1.00 90.88 288 ASP A C 1
ATOM 2291 O O . ASP A 1 288 ? 11.150 -9.433 -29.608 1.00 90.88 288 ASP A O 1
ATOM 2295 N N . HIS A 1 289 ? 11.928 -7.393 -30.133 1.00 91.00 289 HIS A N 1
ATOM 2296 C CA . HIS A 1 289 ? 10.604 -6.767 -30.269 1.00 91.00 289 HIS A CA 1
ATOM 2297 C C . HIS A 1 289 ? 10.423 -5.933 -31.546 1.00 91.00 289 HIS A C 1
ATOM 2299 O O . HIS A 1 289 ? 9.310 -5.514 -31.858 1.00 91.00 289 HIS A O 1
ATOM 2305 N N . PHE A 1 290 ? 11.479 -5.704 -32.325 1.00 92.31 290 PHE A N 1
ATOM 2306 C CA . PHE A 1 290 ? 11.348 -5.100 -33.648 1.00 92.31 290 PHE A CA 1
ATOM 2307 C C . PHE A 1 290 ? 10.946 -6.142 -34.690 1.00 92.31 290 PHE A C 1
ATOM 2309 O O . PHE A 1 290 ? 11.647 -7.135 -34.890 1.00 92.31 290 PHE A O 1
ATOM 2316 N N . SER A 1 291 ? 9.849 -5.876 -35.404 1.00 89.44 291 SER A N 1
ATOM 2317 C CA . SER A 1 291 ? 9.388 -6.744 -36.495 1.00 89.44 291 SER A CA 1
ATOM 2318 C C . SER A 1 291 ? 10.349 -6.769 -37.685 1.00 89.44 291 SER A C 1
ATOM 2320 O O . SER A 1 291 ? 10.501 -7.806 -38.324 1.00 89.44 291 SER A O 1
ATOM 2322 N N . ASP A 1 292 ? 11.011 -5.643 -37.975 1.00 89.56 292 ASP A N 1
ATOM 2323 C CA . ASP A 1 292 ? 12.053 -5.551 -38.997 1.00 89.56 292 ASP A CA 1
ATOM 2324 C C . ASP A 1 292 ? 13.417 -5.291 -38.351 1.00 89.56 292 ASP A C 1
ATOM 2326 O O . ASP A 1 292 ? 13.706 -4.197 -37.861 1.00 89.56 292 ASP A O 1
ATOM 2330 N N . ARG A 1 293 ? 14.276 -6.312 -38.369 1.00 88.12 293 ARG A N 1
ATOM 2331 C CA . ARG A 1 293 ? 15.639 -6.228 -37.832 1.00 88.12 293 ARG A CA 1
ATOM 2332 C C . ARG A 1 293 ? 16.576 -5.405 -38.715 1.00 88.12 293 ARG A C 1
ATOM 2334 O O . ARG A 1 293 ? 17.582 -4.923 -38.207 1.00 88.12 293 ARG A O 1
ATOM 2341 N N . ALA A 1 294 ? 16.261 -5.215 -39.999 1.00 88.19 294 ALA A N 1
ATOM 2342 C CA . ALA A 1 294 ? 17.066 -4.377 -40.888 1.00 88.19 294 ALA A CA 1
ATOM 2343 C C . ALA A 1 294 ? 16.966 -2.885 -40.527 1.00 88.19 294 ALA A C 1
ATOM 2345 O O . ALA A 1 294 ? 17.852 -2.108 -40.872 1.00 88.19 294 ALA A O 1
ATOM 2346 N N . ALA A 1 295 ? 15.922 -2.493 -39.788 1.00 83.56 295 ALA A N 1
ATOM 2347 C CA . ALA A 1 295 ? 15.748 -1.142 -39.264 1.00 83.56 295 ALA A CA 1
ATOM 2348 C C . ALA A 1 295 ? 16.602 -0.844 -38.010 1.00 83.56 295 ALA A C 1
ATOM 2350 O O . ALA A 1 295 ? 16.545 0.269 -37.483 1.00 83.56 295 ALA A O 1
ATOM 2351 N N . LEU A 1 296 ? 17.371 -1.821 -37.509 1.00 84.94 296 LEU A N 1
ATOM 2352 C CA . LEU A 1 296 ? 18.227 -1.678 -36.332 1.00 84.94 296 LEU A CA 1
ATOM 2353 C C . LEU A 1 296 ? 19.703 -1.436 -36.711 1.00 84.94 296 LEU A C 1
ATOM 2355 O O . LEU A 1 296 ? 20.180 -1.979 -37.707 1.00 84.94 296 LEU A O 1
ATOM 2359 N N . PRO A 1 297 ? 20.470 -0.685 -35.894 1.00 82.31 297 PRO A N 1
ATOM 2360 C CA . PRO A 1 297 ? 20.034 0.027 -34.693 1.00 82.31 297 PRO A CA 1
ATOM 2361 C C . PRO A 1 297 ? 19.275 1.314 -35.046 1.00 82.31 297 PRO A C 1
ATOM 2363 O O . PRO A 1 297 ? 19.613 1.994 -36.016 1.00 82.31 297 PRO A O 1
ATOM 2366 N N . THR A 1 298 ? 18.283 1.667 -34.224 1.00 78.00 298 THR A N 1
ATOM 2367 C CA . THR A 1 298 ? 17.552 2.938 -34.321 1.00 78.00 298 THR A CA 1
ATOM 2368 C C . THR A 1 298 ? 17.707 3.749 -33.039 1.00 78.00 298 THR A C 1
ATOM 2370 O O . THR A 1 298 ? 17.578 3.224 -31.935 1.00 78.00 298 THR A O 1
ATOM 2373 N N . TYR A 1 299 ? 17.970 5.048 -33.186 1.00 74.12 299 TYR A N 1
ATOM 2374 C CA . TYR A 1 299 ? 18.027 6.009 -32.076 1.00 74.12 299 TYR A CA 1
ATOM 2375 C C . TYR A 1 299 ? 16.786 6.910 -32.018 1.00 74.12 299 TYR A C 1
ATOM 2377 O O . TYR A 1 299 ? 16.749 7.877 -31.258 1.00 74.12 299 TYR A O 1
ATOM 2385 N N . ASN A 1 300 ? 15.769 6.609 -32.829 1.00 77.50 300 ASN A N 1
ATOM 2386 C CA . ASN A 1 300 ? 14.504 7.328 -32.826 1.00 77.50 300 ASN A CA 1
ATOM 2387 C C . ASN A 1 300 ? 13.573 6.733 -31.760 1.00 77.50 300 ASN A C 1
ATOM 2389 O O . ASN A 1 300 ? 13.088 5.609 -31.910 1.00 77.50 300 ASN A O 1
ATOM 2393 N N . SER A 1 301 ? 13.285 7.503 -30.708 1.00 74.44 301 SER A N 1
ATOM 2394 C CA . SER A 1 301 ? 12.413 7.070 -29.611 1.00 74.44 301 SER A CA 1
ATOM 2395 C C . SER A 1 301 ? 11.012 6.686 -30.089 1.00 74.44 301 SER A C 1
ATOM 2397 O O . SER A 1 301 ? 10.474 5.694 -29.616 1.00 74.44 301 SER A O 1
ATOM 2399 N N . HIS A 1 302 ? 10.449 7.378 -31.086 1.00 80.19 302 HIS A N 1
ATOM 2400 C CA . HIS A 1 302 ? 9.130 7.040 -31.631 1.00 80.19 302 HIS A CA 1
ATOM 2401 C C . HIS A 1 302 ? 9.117 5.689 -32.349 1.00 80.19 302 HIS A C 1
ATOM 2403 O O . HIS A 1 302 ? 8.128 4.958 -32.269 1.00 80.19 302 HIS A O 1
ATOM 2409 N N . ALA A 1 303 ? 10.213 5.335 -33.029 1.00 83.06 303 ALA A N 1
ATOM 2410 C CA . ALA A 1 303 ? 10.338 4.031 -33.670 1.00 83.06 303 ALA A CA 1
ATOM 2411 C C . ALA A 1 303 ? 10.345 2.915 -32.615 1.00 83.06 303 ALA A C 1
ATOM 2413 O O . ALA A 1 303 ? 9.577 1.964 -32.744 1.00 83.06 303 ALA A O 1
ATOM 2414 N N . VAL A 1 304 ? 11.129 3.079 -31.543 1.00 82.69 304 VAL A N 1
ATOM 2415 C CA . VAL A 1 304 ? 11.186 2.130 -30.416 1.00 82.69 304 VAL A CA 1
ATOM 2416 C C . VAL A 1 304 ? 9.829 2.025 -29.719 1.00 82.69 304 VAL A C 1
ATOM 2418 O O . VAL A 1 304 ? 9.293 0.927 -29.595 1.00 82.69 304 VAL A O 1
ATOM 2421 N N . GLU A 1 305 ? 9.227 3.157 -29.343 1.00 85.38 305 GLU A N 1
ATOM 2422 C CA . GLU A 1 305 ? 7.918 3.224 -28.677 1.00 85.38 305 GLU A CA 1
ATOM 2423 C C . GLU A 1 305 ? 6.823 2.498 -29.470 1.00 85.38 305 GLU A C 1
ATOM 2425 O O . GLU A 1 305 ? 6.003 1.787 -28.885 1.00 85.38 305 GLU A O 1
ATOM 2430 N N . SER A 1 306 ? 6.833 2.618 -30.804 1.00 88.94 306 SER A N 1
ATOM 2431 C CA . SER A 1 306 ? 5.849 1.954 -31.666 1.00 88.94 306 SER A CA 1
ATOM 2432 C C . SER A 1 306 ? 5.931 0.426 -31.630 1.00 88.94 306 SER A C 1
ATOM 2434 O O . SER A 1 306 ? 4.930 -0.227 -31.903 1.00 88.94 306 SER A O 1
ATOM 2436 N N . GLN A 1 307 ? 7.080 -0.150 -31.263 1.00 92.56 307 GLN A N 1
ATOM 2437 C CA . GLN A 1 307 ? 7.336 -1.595 -31.306 1.00 92.56 307 GLN A CA 1
ATOM 2438 C C . GLN A 1 307 ? 7.278 -2.269 -29.925 1.00 92.56 307 GLN A C 1
ATOM 2440 O O . GLN A 1 307 ? 7.275 -3.494 -29.846 1.00 92.56 307 GLN A O 1
ATOM 2445 N N . LEU A 1 308 ? 7.184 -1.514 -28.821 1.00 92.88 308 LEU A N 1
ATOM 2446 C CA . LEU A 1 308 ? 7.222 -2.075 -27.455 1.00 92.88 308 LEU A CA 1
ATOM 2447 C C . LEU A 1 308 ? 6.122 -3.110 -27.178 1.00 92.88 308 LEU A C 1
ATOM 2449 O O . LEU A 1 308 ? 6.298 -4.006 -26.360 1.00 92.88 308 LEU A O 1
ATOM 2453 N N . HIS A 1 309 ? 4.987 -3.010 -27.863 1.00 93.31 309 HIS A N 1
ATOM 2454 C CA . HIS A 1 309 ? 3.877 -3.948 -27.711 1.00 93.31 309 HIS A CA 1
ATOM 2455 C C . HIS A 1 309 ? 4.179 -5.363 -28.246 1.00 93.31 309 HIS A C 1
ATOM 2457 O O . HIS A 1 309 ? 3.439 -6.291 -27.934 1.00 93.31 309 HIS A O 1
ATOM 2463 N N . HIS A 1 310 ? 5.262 -5.551 -29.008 1.00 94.62 310 HIS A N 1
ATOM 2464 C CA . HIS A 1 310 ? 5.720 -6.866 -29.469 1.00 94.62 310 HIS A CA 1
ATOM 2465 C C . HIS A 1 310 ? 6.618 -7.594 -28.459 1.00 94.62 310 HIS A C 1
ATOM 2467 O O . HIS A 1 310 ? 7.022 -8.726 -28.722 1.00 94.62 310 HIS A O 1
ATOM 2473 N N . ILE A 1 311 ? 6.959 -6.971 -27.323 1.00 96.38 311 ILE A N 1
ATOM 2474 C CA . ILE A 1 311 ? 7.836 -7.584 -26.319 1.00 96.38 311 ILE A CA 1
ATOM 2475 C C . ILE A 1 311 ? 7.245 -8.930 -25.855 1.00 96.38 311 ILE A C 1
ATOM 2477 O O . ILE A 1 311 ? 6.126 -8.967 -25.330 1.00 96.38 311 ILE A O 1
ATOM 2481 N N . PRO A 1 312 ? 7.991 -10.045 -25.978 1.00 93.69 312 PRO A N 1
ATOM 2482 C CA . PRO A 1 312 ? 7.489 -11.355 -25.584 1.00 93.69 312 PRO A CA 1
ATOM 2483 C C . PRO A 1 312 ? 7.103 -11.428 -24.099 1.00 93.69 312 PRO A C 1
ATOM 2485 O O . PRO A 1 312 ? 7.898 -11.145 -23.200 1.00 93.69 312 PRO A O 1
ATOM 2488 N N . GLY A 1 313 ? 5.869 -11.862 -23.828 1.00 94.44 313 GLY A N 1
ATOM 2489 C CA . GLY A 1 313 ? 5.351 -12.042 -22.468 1.00 94.44 313 GLY A CA 1
ATOM 2490 C C . GLY A 1 313 ? 4.939 -10.753 -21.744 1.00 94.44 313 GLY A C 1
ATOM 2491 O O . GLY A 1 313 ? 4.637 -10.822 -20.542 1.00 94.44 313 GLY A O 1
ATOM 2492 N N . LEU A 1 314 ? 4.924 -9.617 -22.451 1.00 96.62 314 LEU A N 1
ATOM 2493 C CA . LEU A 1 314 ? 4.319 -8.368 -21.995 1.00 96.62 314 LEU A CA 1
ATOM 2494 C C . LEU A 1 314 ? 2.794 -8.528 -21.896 1.00 96.62 314 LEU A C 1
ATOM 2496 O O . LEU A 1 314 ? 2.166 -9.139 -22.759 1.00 96.62 314 LEU A O 1
ATOM 2500 N N . SER A 1 315 ? 2.199 -8.006 -20.826 1.00 96.19 315 SER A N 1
ATOM 2501 C CA . SER A 1 315 ? 0.743 -7.944 -20.679 1.00 96.19 315 SER A CA 1
ATOM 2502 C C . SER A 1 315 ? 0.109 -7.060 -21.760 1.00 96.19 315 SER A C 1
ATOM 2504 O O . SER A 1 315 ? 0.702 -6.068 -22.182 1.00 96.19 315 SER A O 1
ATOM 2506 N N . GLU A 1 316 ? -1.142 -7.352 -22.134 1.00 94.06 316 GLU A N 1
ATOM 2507 C CA . GLU A 1 316 ? -1.954 -6.470 -22.990 1.00 94.06 316 GLU A CA 1
ATOM 2508 C C . GLU A 1 316 ? -2.051 -5.042 -22.431 1.00 94.06 316 GLU A C 1
ATOM 2510 O O . GLU A 1 316 ? -2.167 -4.074 -23.183 1.00 94.06 316 GLU A O 1
ATOM 2515 N N . HIS A 1 317 ? -1.981 -4.904 -21.104 1.00 95.19 317 HIS A N 1
ATOM 2516 C CA . HIS A 1 317 ? -1.985 -3.621 -20.418 1.00 95.19 317 HIS A CA 1
ATOM 2517 C C . HIS A 1 317 ? -0.597 -3.351 -19.849 1.00 95.19 317 HIS A C 1
ATOM 2519 O O . HIS A 1 317 ? -0.115 -4.059 -18.965 1.00 95.19 317 HIS A O 1
ATOM 2525 N N . PHE A 1 318 ? 0.045 -2.289 -20.321 1.00 96.56 318 PHE A N 1
ATOM 2526 C CA . PHE A 1 318 ? 1.334 -1.867 -19.798 1.00 96.56 318 PHE A CA 1
ATOM 2527 C C . PHE A 1 318 ? 1.443 -0.349 -19.743 1.00 96.56 318 PHE A C 1
ATOM 2529 O O . PHE A 1 318 ? 0.742 0.383 -20.444 1.00 96.56 318 PHE A O 1
ATOM 2536 N N . LEU A 1 319 ? 2.325 0.123 -18.873 1.00 95.62 319 LEU A N 1
ATOM 2537 C CA . LEU A 1 319 ? 2.776 1.504 -18.851 1.00 95.62 319 LEU A CA 1
ATOM 2538 C C . LEU A 1 319 ? 4.118 1.612 -19.563 1.00 95.62 319 LEU A C 1
ATOM 2540 O O . LEU A 1 319 ? 4.956 0.724 -19.443 1.00 95.62 319 LEU A O 1
ATOM 2544 N N . TYR A 1 320 ? 4.334 2.725 -20.248 1.00 94.25 320 TYR A N 1
ATOM 2545 C CA . TYR A 1 320 ? 5.646 3.124 -20.740 1.00 94.25 320 TYR A CA 1
ATOM 2546 C C . TYR A 1 320 ? 6.175 4.280 -19.889 1.00 94.25 320 TYR A C 1
ATOM 2548 O O . TYR A 1 320 ? 5.410 5.171 -19.509 1.00 94.25 320 TYR A O 1
ATOM 2556 N N . SER A 1 321 ? 7.467 4.247 -19.576 1.00 90.69 321 SER A N 1
ATOM 2557 C CA . SER A 1 321 ? 8.157 5.282 -18.813 1.00 90.69 321 SER A CA 1
ATOM 2558 C C . SER A 1 321 ? 9.590 5.432 -19.306 1.00 90.69 321 SER A C 1
ATOM 2560 O O . SER A 1 321 ? 10.269 4.440 -19.554 1.00 90.69 321 SER A O 1
ATOM 2562 N N . ASN A 1 322 ? 10.084 6.664 -19.354 1.00 85.94 322 ASN A N 1
ATOM 2563 C CA . ASN A 1 322 ? 11.522 6.905 -19.440 1.00 85.94 322 ASN A CA 1
ATOM 2564 C C . ASN A 1 322 ? 12.184 6.629 -18.078 1.00 85.94 322 ASN A C 1
ATOM 2566 O O . ASN A 1 322 ? 11.496 6.538 -17.051 1.00 85.94 322 ASN A O 1
ATOM 2570 N N . ASP A 1 323 ? 13.508 6.485 -18.063 1.00 82.81 323 ASP A N 1
ATOM 2571 C CA . ASP A 1 323 ? 14.311 6.235 -16.861 1.00 82.81 323 ASP A CA 1
ATOM 2572 C C . ASP A 1 323 ? 14.470 7.458 -15.941 1.00 82.81 323 ASP A C 1
ATOM 2574 O O . ASP A 1 323 ? 14.789 7.292 -14.763 1.00 82.81 323 ASP A O 1
ATOM 2578 N N . ASP A 1 324 ? 14.161 8.655 -16.441 1.00 83.12 324 ASP A N 1
ATOM 2579 C CA . ASP A 1 324 ? 14.132 9.929 -15.711 1.00 83.12 324 ASP A CA 1
ATOM 2580 C C . ASP A 1 324 ? 12.759 10.252 -15.079 1.00 83.12 324 ASP A C 1
ATOM 2582 O O . ASP A 1 324 ? 12.568 11.301 -14.454 1.00 83.12 324 ASP A O 1
ATOM 2586 N N . MET A 1 325 ? 11.782 9.347 -15.205 1.00 87.31 325 MET A N 1
ATOM 2587 C CA . MET A 1 325 ? 10.449 9.501 -14.623 1.00 87.31 325 MET A CA 1
ATOM 2588 C C . MET A 1 325 ? 10.298 8.692 -13.331 1.00 87.31 325 MET A C 1
ATOM 2590 O O . MET A 1 325 ? 10.537 7.484 -13.274 1.00 87.31 325 MET A O 1
ATOM 2594 N N . PHE A 1 326 ? 9.824 9.362 -12.275 1.00 90.69 326 PHE A N 1
ATOM 2595 C CA . PHE A 1 326 ? 9.719 8.790 -10.932 1.00 90.69 326 PHE A CA 1
ATOM 2596 C C . PHE A 1 326 ? 8.313 8.929 -10.354 1.00 90.69 326 PHE A C 1
ATOM 2598 O O . PHE A 1 326 ? 7.673 9.981 -10.438 1.00 90.69 326 PHE A O 1
ATOM 2605 N N . PHE A 1 327 ? 7.860 7.901 -9.639 1.00 90.62 327 PHE A N 1
ATOM 2606 C CA . PHE A 1 327 ? 6.692 8.031 -8.775 1.00 90.62 327 PHE A CA 1
ATOM 2607 C C . PHE A 1 327 ? 7.082 8.776 -7.490 1.00 90.62 327 PHE A C 1
ATOM 2609 O O . PHE A 1 327 ? 7.976 8.356 -6.763 1.00 90.62 327 PHE A O 1
ATOM 2616 N N . GLY A 1 328 ? 6.405 9.884 -7.179 1.00 87.69 328 GLY A N 1
ATOM 2617 C CA . GLY A 1 328 ? 6.667 10.664 -5.955 1.00 87.69 328 GLY A CA 1
ATOM 2618 C C . GLY A 1 328 ? 5.790 10.288 -4.752 1.00 87.69 328 GLY A C 1
ATOM 2619 O O . GLY A 1 328 ? 6.023 10.740 -3.630 1.00 87.69 328 GLY A O 1
ATOM 2620 N N . ARG A 1 329 ? 4.736 9.499 -4.976 1.00 86.00 329 ARG A N 1
ATOM 2621 C CA . ARG A 1 329 ? 3.757 9.080 -3.961 1.00 86.00 329 ARG A CA 1
ATOM 2622 C C . ARG A 1 329 ? 3.061 7.796 -4.402 1.00 86.00 329 ARG A C 1
ATOM 2624 O O . ARG A 1 329 ? 3.000 7.567 -5.606 1.00 86.00 329 ARG A O 1
ATOM 2631 N N . PRO A 1 330 ? 2.458 7.018 -3.482 1.00 87.12 330 PRO A N 1
ATOM 2632 C CA . PRO A 1 330 ? 1.666 5.853 -3.862 1.00 87.12 330 PRO A CA 1
ATOM 2633 C C . PRO A 1 330 ? 0.588 6.209 -4.886 1.00 87.12 330 PRO A C 1
ATOM 2635 O O . PRO A 1 330 ? -0.186 7.154 -4.681 1.00 87.12 330 PRO A O 1
ATOM 2638 N N . VAL A 1 331 ? 0.534 5.430 -5.962 1.00 88.75 331 VAL A N 1
ATOM 2639 C CA . VAL A 1 331 ? -0.438 5.552 -7.050 1.00 88.75 331 VAL A CA 1
ATOM 2640 C C . VAL A 1 331 ? -1.241 4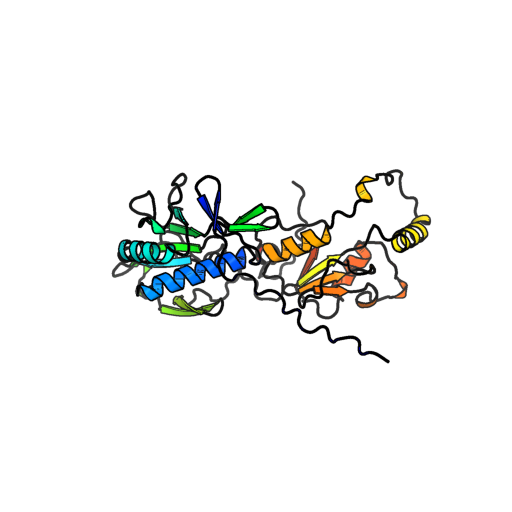.266 -7.188 1.00 88.75 331 VAL A C 1
ATOM 2642 O O . VAL A 1 331 ? -0.808 3.186 -6.785 1.00 88.75 331 VAL A O 1
ATOM 2645 N N . LYS A 1 332 ? -2.436 4.381 -7.763 1.00 87.19 332 LYS A N 1
ATOM 2646 C CA . LYS A 1 332 ? -3.306 3.242 -8.062 1.00 87.19 332 LYS A CA 1
ATOM 2647 C C . LYS A 1 332 ? -3.303 2.959 -9.557 1.00 87.19 332 LYS A C 1
ATOM 2649 O O . LYS A 1 332 ? -3.238 3.903 -10.337 1.00 87.19 332 LYS A O 1
ATOM 2654 N N . ALA A 1 333 ? -3.509 1.699 -9.931 1.00 90.31 333 ALA A N 1
ATOM 2655 C CA . ALA A 1 333 ? -3.737 1.305 -11.321 1.00 90.31 333 ALA A CA 1
ATOM 2656 C C . ALA A 1 333 ? -4.885 2.100 -11.969 1.00 90.31 333 ALA A C 1
ATOM 2658 O O . ALA A 1 333 ? -4.753 2.575 -13.091 1.00 90.31 333 ALA A O 1
ATOM 2659 N N . SER A 1 334 ? -5.959 2.362 -11.211 1.00 87.31 334 SER A N 1
ATOM 2660 C CA . SER A 1 334 ? -7.128 3.131 -11.664 1.00 87.31 334 SER A CA 1
ATOM 2661 C C . SER A 1 334 ? -6.840 4.602 -12.013 1.00 87.31 334 SER A C 1
ATOM 2663 O O . SER A 1 334 ? -7.739 5.323 -12.424 1.00 87.31 334 SER A O 1
ATOM 2665 N N . MET A 1 335 ? -5.620 5.091 -11.763 1.00 88.06 335 MET A N 1
ATOM 2666 C CA . MET A 1 335 ? -5.174 6.420 -12.195 1.00 88.06 335 MET A CA 1
ATOM 2667 C C . MET A 1 335 ? -4.731 6.432 -13.663 1.00 88.06 335 MET A C 1
ATOM 2669 O O . MET A 1 335 ? -4.736 7.490 -14.282 1.00 88.06 335 MET A O 1
ATOM 2673 N N . PHE A 1 336 ? -4.338 5.272 -14.188 1.00 89.31 336 PHE A N 1
ATOM 2674 C CA . PHE A 1 336 ? -3.835 5.096 -15.551 1.00 89.31 336 PHE A CA 1
ATOM 2675 C C . PHE A 1 336 ? -4.821 4.331 -16.428 1.00 89.31 336 PHE A C 1
ATOM 2677 O O . PHE A 1 336 ? -4.886 4.559 -17.631 1.00 89.31 336 PHE A O 1
ATOM 2684 N N . PHE A 1 337 ? -5.599 3.438 -15.818 1.00 88.06 337 PHE A N 1
ATOM 2685 C CA . PHE A 1 337 ? -6.548 2.591 -16.516 1.00 88.06 337 PHE A CA 1
ATOM 2686 C C . PHE A 1 337 ? -7.959 2.812 -15.989 1.00 88.06 337 PHE A C 1
ATOM 2688 O O . PHE A 1 337 ? -8.206 2.745 -14.784 1.00 88.06 337 PHE A O 1
ATOM 2695 N N . SER A 1 338 ? -8.889 3.024 -16.913 1.00 79.25 338 SER A N 1
ATOM 2696 C CA . SER A 1 338 ? -10.318 2.969 -16.632 1.00 79.25 338 SER A CA 1
ATOM 2697 C C . SER A 1 338 ? -10.815 1.535 -16.844 1.00 79.25 338 SER A C 1
ATOM 2699 O O . SER A 1 338 ? -10.435 0.912 -17.834 1.00 79.25 338 SER A O 1
ATOM 2701 N N . PRO A 1 339 ? -11.671 0.996 -15.962 1.00 63.56 339 PRO A N 1
ATOM 2702 C CA . PRO A 1 339 ? -12.201 -0.366 -16.119 1.00 63.56 339 PRO A CA 1
ATOM 2703 C C . PRO A 1 339 ? -13.170 -0.504 -17.293 1.00 63.56 339 PRO A C 1
ATOM 2705 O O . PRO A 1 339 ? -13.325 -1.587 -17.847 1.00 63.56 339 PRO A O 1
ATOM 2708 N N . ALA A 1 340 ? -13.800 0.601 -17.699 1.00 54.81 340 ALA A N 1
ATOM 2709 C CA . ALA A 1 340 ? -14.406 0.706 -19.014 1.00 54.81 340 ALA A CA 1
ATOM 2710 C C . ALA A 1 340 ? -13.289 1.041 -20.004 1.00 54.81 340 ALA A C 1
ATOM 2712 O O . ALA A 1 340 ? -12.666 2.100 -19.901 1.00 54.81 340 ALA A O 1
ATOM 2713 N N . ALA A 1 341 ? -13.027 0.129 -20.935 1.00 42.62 341 ALA A N 1
ATOM 2714 C CA . ALA A 1 341 ? -12.091 0.310 -22.030 1.00 42.62 341 ALA A CA 1
ATOM 2715 C C . ALA A 1 341 ? -12.484 1.523 -22.896 1.00 42.62 341 ALA A C 1
ATOM 2717 O O . ALA A 1 341 ? -13.123 1.399 -23.934 1.00 42.62 341 ALA A O 1
ATOM 2718 N N . SER A 1 342 ? -12.081 2.721 -22.487 1.00 34.09 342 SER A N 1
ATOM 2719 C CA . SER A 1 342 ? -11.921 3.854 -23.386 1.00 34.09 342 SER A CA 1
ATOM 2720 C C . SER A 1 342 ? -10.509 4.375 -23.188 1.00 34.09 342 SER A C 1
ATOM 2722 O O . SER A 1 342 ? -10.201 4.994 -22.167 1.00 34.09 342 SER A O 1
ATOM 2724 N N . ARG A 1 343 ? -9.642 4.063 -24.156 1.00 35.34 343 ARG A N 1
ATOM 2725 C CA . ARG A 1 343 ? -8.288 4.606 -24.302 1.00 35.34 343 ARG A CA 1
ATOM 2726 C C . ARG A 1 343 ? -8.282 6.100 -23.961 1.00 35.34 343 ARG A C 1
ATOM 2728 O O . ARG A 1 343 ? -8.773 6.907 -24.743 1.00 35.34 343 ARG A O 1
ATOM 2735 N N . SER A 1 344 ? -7.674 6.473 -22.839 1.00 29.52 344 SER A N 1
ATOM 2736 C CA . SER A 1 344 ? -7.172 7.832 -22.651 1.00 29.52 344 SER A CA 1
ATOM 2737 C C . SER A 1 344 ? -5.663 7.753 -22.496 1.00 29.52 344 SER A C 1
ATOM 2739 O O . SER A 1 344 ? -5.158 7.326 -21.461 1.00 29.52 344 SER A O 1
ATOM 2741 N N . SER A 1 345 ? -4.935 8.157 -23.533 1.00 30.61 345 SER A N 1
ATOM 2742 C CA . SER A 1 345 ? -3.509 8.443 -23.435 1.00 30.61 345 SER A CA 1
ATOM 2743 C C . SER A 1 345 ? -3.323 9.653 -22.513 1.00 30.61 345 SER A C 1
ATOM 2745 O O . SER A 1 345 ? -3.418 10.802 -22.950 1.00 30.61 345 SER A O 1
ATOM 2747 N N . SER A 1 346 ? -3.112 9.422 -21.219 1.00 35.59 346 SER A N 1
ATOM 2748 C CA . SER A 1 346 ? -2.773 10.493 -20.286 1.00 35.59 346 SER A CA 1
ATOM 2749 C C . SER A 1 346 ? -1.268 10.747 -20.341 1.00 35.59 346 SER A C 1
ATOM 2751 O O . SER A 1 346 ? -0.489 10.091 -19.652 1.00 35.59 346 SER A O 1
ATOM 2753 N N . ARG A 1 347 ? -0.855 11.711 -21.168 1.00 31.53 347 ARG A N 1
ATOM 2754 C CA . ARG A 1 347 ? 0.473 12.329 -21.070 1.00 31.53 347 ARG A CA 1
ATOM 2755 C C . ARG A 1 347 ? 0.483 13.194 -19.795 1.00 31.53 347 ARG A C 1
ATOM 2757 O O . ARG A 1 347 ? -0.459 13.976 -19.620 1.00 31.53 347 ARG A O 1
ATOM 2764 N N . PRO A 1 348 ? 1.471 13.080 -18.889 1.00 30.72 348 PRO A N 1
ATOM 2765 C CA . PRO A 1 348 ? 1.563 13.988 -17.751 1.00 30.72 348 PRO A CA 1
ATOM 2766 C C . PRO A 1 348 ? 1.745 15.414 -18.282 1.00 30.72 348 PRO A C 1
ATOM 2768 O O . PRO A 1 348 ? 2.659 15.669 -19.064 1.00 30.72 348 PRO A O 1
ATOM 2771 N N . ARG A 1 349 ? 0.861 16.343 -17.900 1.00 26.89 349 ARG A N 1
ATOM 2772 C CA . ARG A 1 349 ? 1.103 17.770 -18.142 1.00 26.89 349 ARG A CA 1
ATOM 2773 C C . ARG A 1 349 ? 2.207 18.239 -17.186 1.00 26.89 349 ARG A C 1
ATOM 2775 O O . ARG A 1 349 ? 2.092 17.940 -15.993 1.00 26.89 349 ARG A O 1
ATOM 2782 N N . PRO A 1 350 ? 3.231 18.965 -17.662 1.00 31.31 350 PRO A N 1
ATOM 2783 C CA . PRO A 1 350 ? 4.071 19.748 -16.771 1.00 31.31 350 PRO A CA 1
ATOM 2784 C C . PRO A 1 350 ? 3.215 20.857 -16.144 1.00 31.31 350 PRO A C 1
ATOM 2786 O O . PRO A 1 350 ? 2.271 21.344 -16.774 1.00 31.31 350 PRO A O 1
ATOM 2789 N N . GLY A 1 351 ? 3.487 21.141 -14.869 1.00 37.31 351 GLY A N 1
ATOM 2790 C CA . GLY A 1 351 ? 2.798 22.169 -14.086 1.00 37.31 351 GLY A CA 1
ATOM 2791 C C . GLY A 1 351 ? 3.110 23.585 -14.534 1.00 37.31 351 GLY A C 1
ATOM 2792 O O . GLY A 1 351 ? 4.122 23.768 -15.247 1.00 37.31 351 GLY A O 1
#

Sequence (351 aa):
MPRIPSCDGGRPAERSLAPIIVTRRGKIARLESSLTPHEAQLEDLVFVRKALNRANIPFLLVRNHKNRPILAVDIRLRPAVEQAFAAACVTEPMYAKTIDQKGIPAVLLANGRLSAMGDPRILRLYRQRIAPGGFRYGPAFGVELQFWVFDETVIRCPVENSLTRKVLPRNELVPATVKLYGYKWPTLEGMFTPHASDVTFDIDLVFSWVDGSDPVFRARRAAQMSQYVVGEGDDAEARIRQIDELKYALRSVNMFAPWIRRIFIATDSAPPRWLADHPKITIVRAEDHFSDRAALPTYNSHAVESQLHHIPGLSEHFLYSNDDMFFGRPVKASMFFSPAASRSSSRPRPG

Foldseek 3Di:
DDDDDDDDDDDPDDDPPAFDWDQDPNDIATEDEDDFLQRQQLVQVVLLVVLCVVLVFDWAFFAAPVRATEIEGAQVCQLSSLVSQLVSCPRPWKWKDAPPDPPWDIDTSVVSDNGPDDRGFKIFIHHWYAYPPRDTRDSVSTHIYGHWHDDPFKIAGPDDGPPDDRIDTPVQFDWDWDCPPNDIGIHGPPRPPDDLLDDDFAEAEEEEDEDPQDPVVVVVVCVVCVVDDDDPDDPDPVVNDPPVLLVQAVVQCVRAVVSHQAYEYEYPHDPDPVDDDDPRYHYHYPVQFDPDPVCPPDPDPVNSVVRPCSHPPHTPHYHYDYSNDGNPHHDDPSVQDRSPPDDDPDDPDDD

pLDDT: mean 82.03, std 18.99, range [26.52, 98.38]

Secondary structure (DSSP, 8-state):
-PPPPP----PPP----S--EEEETTEEEEE-SS--HHHHHHHHHHHHHHHHHHTT---EEEE-TT--EEEEEEGGGHHHHHHHHHHHTTTS--EEEE-SSTTPPPEEGGGS-S-SSSS-SEEEEE--EE-GGG-EESTTSPEEEEEEEE-SSEEE-SS--SS--SEEEGGG--EEEEEETTEEEEEETTTTSPPTT---S-EEEEEE---TT-HHHHHHHHHHHTTS---S----GGGS----HHHHHHHHHHHH-TT---EEEE-SSPPPTT----TTEEEE-GGGT-S-GGG-S---HHHHHHHGGGSTT--SEEEEEETT----S---GGGT--SS------PPPP-

Organism: Mycobacterium kansasii (NCBI:txid1768)

InterPro domains:
  IPR021520 Stealth protein CR2, conserved region 2 [PF11380] (239-340)
  IPR031358 Stealth protein CR1, conserved region 1 [PF17101] (201-226)
  IPR047141 Stealth family [PTHR24045] (145-341)

Radius of gyration: 26.12 Å; chains: 1; bounding box: 87×55×69 Å